Protein AF-0000000074102634 (afdb_homodimer)

Organism: Heligmosomoides polygyrus (NCBI:txid6339)

Radius of gyration: 26.03 Å; Cα contacts (8 Å, |Δi|>4): 627; chains: 2; bounding box: 37×104×61 Å

Structure (mmCIF, N/CA/C/O backbone):
data_AF-0000000074102634-model_v1
#
loop_
_entity.id
_entity.type
_entity.pdbx_description
1 polymer 'FABP domain-containing protein'
#
loop_
_atom_site.group_PDB
_atom_site.id
_atom_site.type_symbol
_atom_site.label_atom_id
_atom_site.label_alt_id
_atom_site.label_comp_id
_atom_site.label_asym_id
_atom_site.label_entity_id
_atom_site.label_seq_id
_atom_site.pdbx_PDB_ins_code
_atom_site.Cartn_x
_atom_site.Cartn_y
_atom_site.Cartn_z
_atom_site.occupancy
_atom_site.B_iso_or_equiv
_atom_site.auth_seq_id
_atom_site.auth_comp_id
_atom_site.auth_asym_id
_atom_site.auth_atom_id
_atom_site.pdbx_PDB_model_num
ATOM 1 N N . MET A 1 1 ? -12.492 46.094 38.219 1 34.28 1 MET A N 1
ATOM 2 C CA . MET A 1 1 ? -12.898 45.031 37.312 1 34.28 1 MET A CA 1
ATOM 3 C C . MET A 1 1 ? -11.984 44.969 36.094 1 34.28 1 MET A C 1
ATOM 5 O O . MET A 1 1 ? -12.07 45.844 35.219 1 34.28 1 MET A O 1
ATOM 9 N N . CYS A 1 2 ? -10.734 44.594 36.219 1 37.47 2 CYS A N 1
ATOM 10 C CA . CYS A 1 2 ? -9.672 44.438 35.219 1 37.47 2 CYS A CA 1
ATOM 11 C C . CYS A 1 2 ? -10.07 43.469 34.125 1 37.47 2 CYS A C 1
ATOM 13 O O . CYS A 1 2 ? -10.25 42.281 34.375 1 37.47 2 CYS A O 1
ATOM 15 N N . VAL A 1 3 ? -10.93 43.875 33.188 1 37.81 3 VAL A N 1
ATOM 16 C CA . VAL A 1 3 ? -11.148 43.094 31.953 1 37.81 3 VAL A CA 1
ATOM 17 C C . VAL A 1 3 ? -9.805 42.656 31.391 1 37.81 3 VAL A C 1
ATOM 19 O O . VAL A 1 3 ? -9 43.469 30.953 1 37.81 3 VAL A O 1
ATOM 22 N N . LEU A 1 4 ? -9.133 41.719 31.984 1 36.56 4 LEU A N 1
ATOM 23 C CA . LEU A 1 4 ? -8.055 41 31.297 1 36.56 4 LEU A CA 1
ATOM 24 C C . LEU A 1 4 ? -8.469 40.656 29.875 1 36.56 4 LEU A C 1
ATOM 26 O O . LEU A 1 4 ? -9.406 39.875 29.656 1 36.56 4 LEU A O 1
ATOM 30 N N . PHE A 1 5 ? -8.344 41.625 28.984 1 37.09 5 PHE A N 1
ATOM 31 C CA . PHE A 1 5 ? -8.367 41.281 27.562 1 37.09 5 PHE A CA 1
ATOM 32 C C . PHE A 1 5 ? -7.555 40.031 27.281 1 37.09 5 PHE A C 1
ATOM 34 O O . PHE A 1 5 ? -6.348 40 27.547 1 37.09 5 PHE A O 1
ATOM 41 N N . PHE A 1 6 ? -7.988 38.875 27.625 1 36.97 6 PHE A N 1
ATOM 42 C CA . PHE A 1 6 ? -7.395 37.688 27.047 1 36.97 6 PHE A CA 1
ATOM 43 C C . PHE A 1 6 ? -7.102 37.906 25.562 1 36.97 6 PHE A C 1
ATOM 45 O O . PHE A 1 6 ? -8.023 37.969 24.75 1 36.97 6 PHE A O 1
ATOM 52 N N . ILE A 1 7 ? -6.242 38.781 25.203 1 38.53 7 ILE A N 1
ATOM 53 C CA . ILE A 1 7 ? -5.727 38.75 23.844 1 38.53 7 ILE A CA 1
ATOM 54 C C . ILE A 1 7 ? -5.48 37.312 23.391 1 38.53 7 ILE A C 1
ATOM 56 O O . ILE A 1 7 ? -4.613 36.625 23.938 1 38.53 7 ILE A O 1
ATOM 60 N N . LEU A 1 8 ? -6.461 36.531 23.219 1 44.22 8 LEU A N 1
ATOM 61 C CA . LEU A 1 8 ? -6.266 35.281 22.469 1 44.22 8 LEU A CA 1
ATOM 62 C C . LEU A 1 8 ? -5.305 35.5 21.312 1 44.22 8 LEU A C 1
ATOM 64 O O . LEU A 1 8 ? -5.617 36.25 20.359 1 44.22 8 LEU A O 1
ATOM 68 N N . PHE A 1 9 ? -4.023 35.844 21.484 1 46.66 9 PHE A N 1
ATOM 69 C CA . PHE A 1 9 ? -3.031 35.875 20.422 1 46.66 9 PHE A CA 1
ATOM 70 C C . PHE A 1 9 ? -3.279 34.75 19.406 1 46.66 9 PHE A C 1
ATOM 72 O O . PHE A 1 9 ? -3.072 33.594 19.703 1 46.66 9 PHE A O 1
ATOM 79 N N . VAL A 1 10 ? -4.398 34.906 18.688 1 55.38 10 VAL A N 1
ATOM 80 C CA . VAL A 1 10 ? -4.574 34.031 17.531 1 55.38 10 VAL A CA 1
ATOM 81 C C . VAL A 1 10 ? -3.307 34.031 16.672 1 55.38 10 VAL A C 1
ATOM 83 O O . VAL A 1 10 ? -2.855 35.094 16.25 1 55.38 10 VAL A O 1
ATOM 86 N N . VAL A 1 11 ? -2.391 33.156 16.938 1 64.12 11 VAL A N 1
ATOM 87 C CA . VAL A 1 11 ? -1.21 33.062 16.078 1 64.12 11 VAL A CA 1
ATOM 88 C C . VAL A 1 11 ? -1.63 33 14.617 1 64.12 11 VAL A C 1
ATOM 90 O O . VAL A 1 11 ? -2.463 32.188 14.227 1 64.12 11 VAL A O 1
ATOM 93 N N . ALA A 1 12 ? -1.42 34.125 14.008 1 74.12 12 ALA A N 1
ATOM 94 C CA . ALA A 1 12 ? -1.745 34.219 12.586 1 74.12 12 ALA A CA 1
ATOM 95 C C . ALA A 1 12 ? -0.88 33.25 11.773 1 74.12 12 ALA A C 1
ATOM 97 O O . ALA A 1 12 ? 0.319 33.125 12.023 1 74.12 12 ALA A O 1
ATOM 98 N N . VAL A 1 13 ? -1.485 32.469 10.961 1 77.12 13 VAL A N 1
ATOM 99 C CA . VAL A 1 13 ? -0.765 31.594 10.047 1 77.12 13 VAL A CA 1
ATOM 100 C C . VAL A 1 13 ? -0.01 32.438 9.016 1 77.12 13 VAL A C 1
ATOM 102 O O . VAL A 1 13 ? -0.607 33.25 8.32 1 77.12 13 VAL A O 1
ATOM 105 N N . PRO A 1 14 ? 1.301 32.312 9.031 1 80.44 14 PRO A N 1
ATOM 106 C CA . PRO A 1 14 ? 2.029 33.062 8.016 1 80.44 14 PRO A CA 1
ATOM 107 C C . PRO A 1 14 ? 1.501 32.812 6.602 1 80.44 14 PRO A C 1
ATOM 109 O O . PRO A 1 14 ? 1.13 31.688 6.266 1 80.44 14 PRO A O 1
ATOM 112 N N . VAL A 1 15 ? 1.514 33.844 5.836 1 83.25 15 VAL A N 1
ATOM 113 C CA . VAL A 1 15 ? 0.947 33.844 4.492 1 83.25 15 VAL A CA 1
ATOM 114 C C . VAL A 1 15 ? 1.646 32.781 3.645 1 83.25 15 VAL A C 1
ATOM 116 O O . VAL A 1 15 ? 1.02 32.156 2.797 1 83.25 15 VAL A O 1
ATOM 119 N N . LYS A 1 16 ? 2.877 32.531 3.904 1 83.56 16 LYS A N 1
ATOM 120 C CA . LYS A 1 16 ? 3.672 31.625 3.098 1 83.56 16 LYS A CA 1
ATOM 121 C C . LYS A 1 16 ? 3.197 30.188 3.277 1 83.56 16 LYS A C 1
ATOM 123 O O . LYS A 1 16 ? 3.561 29.297 2.496 1 83.56 16 LYS A O 1
ATOM 128 N N . PHE A 1 17 ? 2.381 29.984 4.227 1 83.75 17 PHE A N 1
ATOM 129 C CA . PHE A 1 17 ? 1.941 28.625 4.508 1 83.75 17 PHE A CA 1
ATOM 130 C C . PHE A 1 17 ? 0.643 28.312 3.771 1 83.75 17 PHE A C 1
ATOM 132 O O . PHE A 1 17 ? 0.215 27.156 3.721 1 83.75 17 PHE A O 1
ATOM 139 N N . TYR A 1 18 ? 0.071 29.312 3.195 1 91.25 18 TYR A N 1
ATOM 140 C CA . TYR A 1 18 ? -1.075 29.078 2.326 1 91.25 18 TYR A CA 1
ATOM 141 C C . TYR A 1 18 ? -0.624 28.656 0.929 1 91.25 18 TYR A C 1
ATOM 143 O O . TYR A 1 18 ? -0.603 29.484 0.009 1 91.25 18 TYR A O 1
ATOM 151 N N . GLU A 1 19 ? -0.187 27.438 0.831 1 92.06 19 GLU A N 1
ATOM 152 C CA . GLU A 1 19 ? 0.42 26.891 -0.378 1 92.06 19 GLU A CA 1
ATOM 153 C C . GLU A 1 19 ? 0.167 25.391 -0.491 1 92.06 19 GLU A C 1
ATOM 155 O O . GLU A 1 19 ? -0.557 24.812 0.324 1 92.06 19 GLU A O 1
ATOM 160 N N . LYS A 1 20 ? 0.577 24.938 -1.605 1 96.25 20 LYS A N 1
ATOM 161 C CA . LYS A 1 20 ? 0.699 23.5 -1.789 1 96.25 20 LYS A CA 1
ATOM 162 C C . LYS A 1 20 ? 2.113 23.031 -1.471 1 96.25 20 LYS A C 1
ATOM 164 O O . LYS A 1 20 ? 3.09 23.703 -1.793 1 96.25 20 LYS A O 1
ATOM 169 N N . PHE A 1 21 ? 2.145 21.922 -0.841 1 97.06 21 PHE A N 1
ATOM 170 C CA . PHE A 1 21 ? 3.412 21.328 -0.431 1 97.06 21 PHE A CA 1
ATOM 171 C C . PHE A 1 21 ? 3.555 19.906 -0.986 1 97.06 2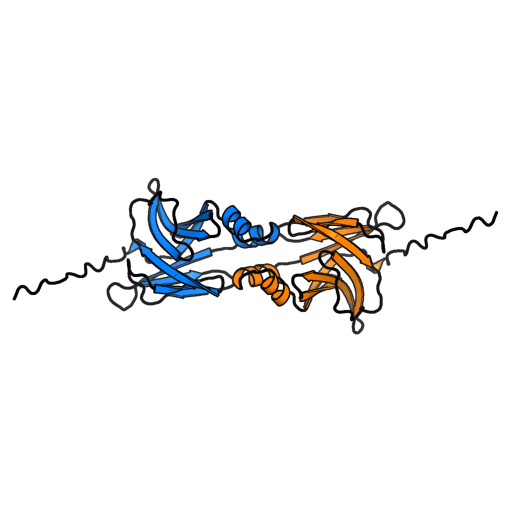1 PHE A C 1
ATOM 173 O O . PHE A 1 21 ? 2.619 19.109 -0.911 1 97.06 21 PHE A O 1
ATOM 180 N N . ASP A 1 22 ? 4.75 19.609 -1.521 1 97.5 22 ASP A N 1
ATOM 181 C CA . ASP A 1 22 ? 5.062 18.25 -1.963 1 97.5 22 ASP A CA 1
ATOM 182 C C . ASP A 1 22 ? 5.953 17.547 -0.95 1 97.5 22 ASP A C 1
ATOM 184 O O . ASP A 1 22 ? 6.801 18.172 -0.308 1 97.5 22 ASP A O 1
ATOM 188 N N . LEU A 1 23 ? 5.723 16.312 -0.935 1 97.94 23 LEU A N 1
ATOM 189 C CA . LEU A 1 23 ? 6.633 15.523 -0.103 1 97.94 23 LEU A CA 1
ATOM 190 C C . LEU A 1 23 ? 8.062 15.6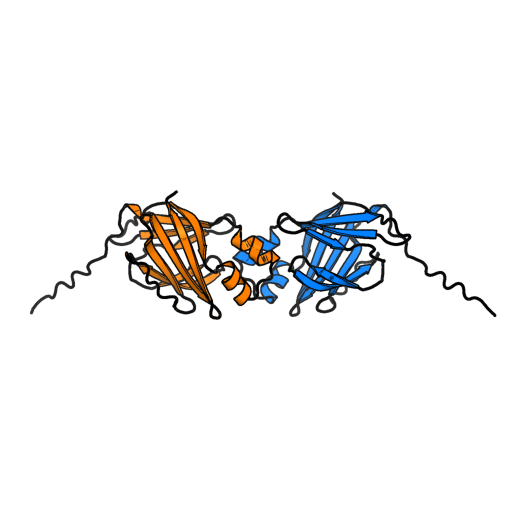09 -0.63 1 97.94 23 LEU A C 1
ATOM 192 O O . LEU A 1 23 ? 8.305 15.352 -1.81 1 97.94 23 LEU A O 1
ATOM 196 N N . ASP A 1 24 ? 8.898 16.047 0.2 1 96.56 24 ASP A N 1
ATOM 197 C CA . ASP A 1 24 ? 10.305 16.156 -0.163 1 96.56 24 ASP A CA 1
ATOM 198 C C . ASP A 1 24 ? 11.078 14.898 0.249 1 96.56 24 ASP A C 1
ATOM 200 O O . ASP A 1 24 ? 11.797 14.312 -0.562 1 96.56 24 ASP A O 1
ATOM 204 N N . HIS A 1 25 ? 11.008 14.531 1.544 1 95.88 25 HIS A N 1
ATOM 205 C CA . HIS A 1 25 ? 11.633 13.32 2.061 1 95.88 25 HIS A CA 1
ATOM 206 C C . HIS A 1 25 ? 10.992 12.883 3.375 1 95.88 25 HIS A C 1
ATOM 208 O O . HIS A 1 25 ? 10.188 13.617 3.951 1 95.88 25 HIS A O 1
ATOM 214 N N . SER A 1 26 ? 11.336 11.672 3.785 1 96.5 26 SER A N 1
ATOM 215 C CA . SER A 1 26 ? 10.828 11.125 5.039 1 96.5 26 SER A CA 1
ATOM 216 C C . SER A 1 26 ? 11.953 10.523 5.875 1 96.5 26 SER A C 1
ATOM 218 O O . SER A 1 26 ? 12.992 10.133 5.336 1 96.5 26 SER A O 1
ATOM 220 N N . GLU A 1 27 ? 11.766 10.523 7.172 1 95.25 27 GLU A N 1
ATOM 221 C CA . GLU A 1 27 ? 12.617 9.812 8.125 1 95.25 27 GLU A CA 1
ATOM 222 C C . GLU A 1 27 ? 11.836 8.703 8.836 1 95.25 27 GLU A C 1
ATOM 224 O O . GLU A 1 27 ? 10.781 8.961 9.406 1 95.25 27 GLU A O 1
ATOM 229 N N . ASN A 1 28 ? 12.297 7.469 8.766 1 96.19 28 ASN A N 1
ATOM 230 C CA . ASN A 1 28 ? 11.773 6.305 9.477 1 96.19 28 ASN A CA 1
ATOM 231 C C . ASN A 1 28 ? 10.383 5.926 8.984 1 96.19 28 ASN A C 1
ATOM 233 O O . ASN A 1 28 ? 9.57 5.391 9.75 1 96.19 28 ASN A O 1
ATOM 237 N N . PHE A 1 29 ? 10.055 6.316 7.805 1 97.38 29 PHE A N 1
ATOM 238 C CA . PHE A 1 29 ? 8.719 5.992 7.32 1 97.38 29 PHE A CA 1
ATOM 239 C C . PHE A 1 29 ? 8.609 4.504 7.012 1 97.38 29 PHE A C 1
ATOM 241 O O . PHE A 1 29 ? 7.637 3.855 7.418 1 97.38 29 PHE A O 1
ATOM 248 N N . ASP A 1 30 ? 9.625 3.984 6.305 1 97.19 30 ASP A N 1
ATOM 249 C CA . ASP A 1 30 ? 9.625 2.553 6.02 1 97.19 30 ASP A CA 1
ATOM 250 C C . ASP A 1 30 ? 9.648 1.735 7.309 1 97.19 30 ASP A C 1
ATOM 252 O O . ASP A 1 30 ? 8.898 0.765 7.449 1 97.19 30 ASP A O 1
ATOM 256 N N . GLU A 1 31 ? 10.492 2.129 8.266 1 97.06 31 GLU A N 1
ATOM 257 C CA . GLU A 1 31 ? 10.57 1.463 9.562 1 97.06 31 GLU A CA 1
ATOM 258 C C . GLU A 1 31 ? 9.234 1.521 10.297 1 97.06 31 GLU A C 1
ATOM 260 O O . GLU A 1 31 ? 8.844 0.562 10.969 1 97.06 31 GLU A O 1
ATOM 265 N N . TYR A 1 32 ? 8.578 2.629 10.211 1 95.5 32 TYR A N 1
ATOM 266 C CA . TYR A 1 32 ? 7.262 2.822 10.805 1 95.5 32 TYR A CA 1
ATOM 267 C C . TYR A 1 32 ? 6.254 1.831 10.234 1 95.5 32 TYR A C 1
ATOM 269 O O . TYR A 1 32 ? 5.516 1.186 10.984 1 95.5 3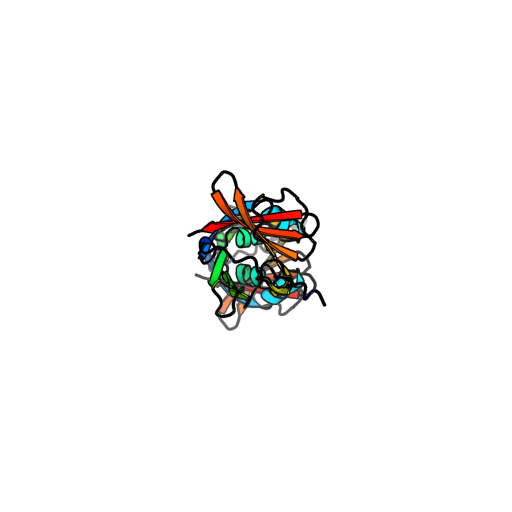2 TYR A O 1
ATOM 277 N N . LEU A 1 33 ? 6.223 1.663 8.953 1 95.5 33 LEU A N 1
ATOM 278 C CA . LEU A 1 33 ? 5.312 0.722 8.305 1 95.5 33 LEU A CA 1
ATOM 279 C C . LEU A 1 33 ? 5.66 -0.714 8.688 1 95.5 33 LEU A C 1
ATOM 281 O O . LEU A 1 33 ? 4.766 -1.536 8.898 1 95.5 33 LEU A O 1
ATOM 285 N N . GLU A 1 34 ? 6.977 -0.996 8.727 1 95 34 GLU A N 1
ATOM 286 C CA . GLU A 1 34 ? 7.406 -2.328 9.148 1 95 34 GLU A CA 1
ATOM 287 C C . GLU A 1 34 ? 6.922 -2.643 10.562 1 95 34 GLU A C 1
ATOM 289 O O . GLU A 1 34 ? 6.422 -3.738 10.82 1 95 34 GLU A O 1
ATOM 294 N N . ALA A 1 35 ? 7.027 -1.6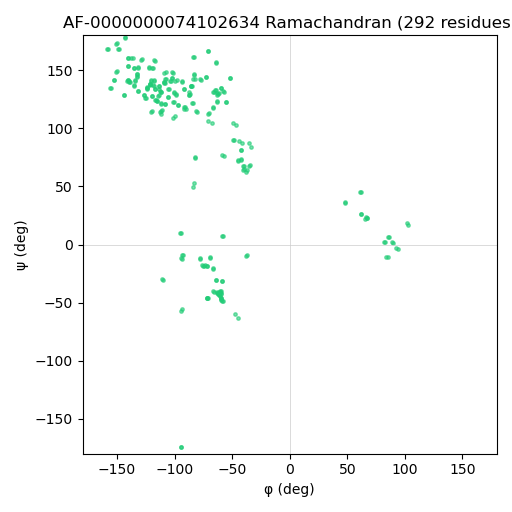64 11.414 1 94.38 35 ALA A N 1
ATOM 295 C CA . ALA A 1 35 ? 6.57 -1.827 12.797 1 94.38 35 ALA A CA 1
ATOM 296 C C . ALA A 1 35 ? 5.066 -2.057 12.852 1 94.38 35 ALA A C 1
ATOM 298 O O . ALA A 1 35 ? 4.57 -2.748 13.742 1 94.38 35 ALA A O 1
ATOM 299 N N . LYS A 1 36 ? 4.309 -1.52 11.93 1 92.31 36 LYS A N 1
ATOM 300 C CA . LYS A 1 36 ? 2.861 -1.682 11.859 1 92.31 36 LYS A CA 1
ATOM 301 C C . LYS A 1 36 ? 2.488 -3.041 11.273 1 92.31 36 LYS A C 1
ATOM 303 O O . LYS A 1 36 ? 1.311 -3.402 11.234 1 92.31 36 LYS A O 1
ATOM 308 N N . GLY A 1 37 ? 3.469 -3.758 10.703 1 90.69 37 GLY A N 1
ATOM 309 C CA . GLY A 1 37 ? 3.207 -5.109 10.234 1 90.69 37 GLY A CA 1
ATOM 310 C C . GLY A 1 37 ? 3.025 -5.195 8.734 1 90.69 37 GLY A C 1
ATOM 311 O O . GLY A 1 37 ? 2.523 -6.195 8.219 1 90.69 37 GLY A O 1
ATOM 312 N N . TYR A 1 38 ? 3.471 -4.203 8.086 1 93.5 38 TYR A N 1
ATOM 313 C CA . TYR A 1 38 ? 3.328 -4.227 6.637 1 93.5 38 TYR A CA 1
ATOM 314 C C . TYR A 1 38 ? 4.492 -4.965 5.984 1 93.5 38 TYR A C 1
ATOM 316 O O . TYR A 1 38 ? 5.641 -4.824 6.41 1 93.5 38 TYR A O 1
ATOM 324 N N . GLY A 1 39 ? 4.203 -5.805 5.008 1 91.06 39 GLY A N 1
ATOM 325 C CA . GLY A 1 39 ? 5.238 -6.473 4.234 1 91.06 39 GLY A CA 1
ATOM 326 C C . GLY A 1 39 ? 5.98 -5.535 3.299 1 91.06 39 GLY A C 1
ATOM 327 O O . GLY A 1 39 ? 5.535 -4.414 3.047 1 91.06 39 GLY A O 1
ATOM 328 N N . TRP A 1 40 ? 7.02 -5.984 2.811 1 93.44 40 TRP A N 1
ATOM 329 C CA . TRP A 1 40 ? 7.957 -5.172 2.043 1 93.44 40 TRP A CA 1
ATOM 330 C C . TRP A 1 40 ? 7.273 -4.562 0.822 1 93.44 40 TRP A C 1
ATOM 332 O O . TRP A 1 40 ? 7.422 -3.369 0.552 1 93.44 40 TRP A O 1
ATOM 342 N N . PHE A 1 41 ? 6.527 -5.375 0.03 1 94 41 PHE A N 1
ATOM 343 C CA . PHE A 1 41 ? 5.883 -4.902 -1.189 1 94 41 PHE A CA 1
ATOM 344 C C . PHE A 1 41 ? 4.898 -3.781 -0.881 1 94 41 PHE A C 1
ATOM 346 O O . PHE A 1 41 ? 4.914 -2.736 -1.532 1 94 41 PHE A O 1
ATOM 353 N N . THR A 1 42 ? 4.082 -3.998 0.106 1 95.12 42 THR A N 1
ATOM 354 C CA . THR A 1 42 ? 3.115 -2.988 0.519 1 95.12 42 THR A CA 1
ATOM 355 C C . THR A 1 42 ? 3.82 -1.713 0.969 1 95.12 42 THR A C 1
ATOM 357 O O . THR A 1 42 ? 3.4 -0.608 0.62 1 95.12 42 THR A O 1
ATOM 360 N N . ARG A 1 43 ? 4.941 -1.878 1.719 1 96.25 43 ARG A N 1
ATOM 361 C CA . ARG A 1 43 ? 5.699 -0.719 2.178 1 96.25 43 ARG A CA 1
ATOM 362 C C . ARG A 1 43 ? 6.25 0.078 1 1 96.25 43 ARG A C 1
ATOM 364 O O . ARG A 1 43 ? 6.199 1.31 1 1 96.25 43 ARG A O 1
ATOM 371 N N . LYS A 1 44 ? 6.742 -0.629 0.033 1 96.12 44 LYS A N 1
ATOM 372 C CA . LYS A 1 44 ? 7.262 0.049 -1.15 1 96.12 44 LYS A CA 1
ATOM 373 C C . LYS A 1 44 ? 6.156 0.813 -1.876 1 96.12 44 LYS A C 1
ATOM 375 O O . LYS A 1 44 ? 6.367 1.943 -2.32 1 96.12 44 LYS A O 1
ATOM 380 N N . LEU A 1 45 ? 4.965 0.195 -1.98 1 95.75 45 LEU A N 1
ATOM 381 C CA . LEU A 1 45 ? 3.842 0.87 -2.623 1 95.75 45 LEU A CA 1
ATOM 382 C C . LEU A 1 45 ? 3.469 2.141 -1.868 1 95.75 45 LEU A C 1
ATOM 384 O O . LEU A 1 45 ? 3.271 3.195 -2.479 1 95.75 45 LEU A O 1
ATOM 388 N N . VAL A 1 46 ? 3.443 2.07 -0.645 1 96.31 46 VAL A N 1
ATOM 389 C CA . VAL A 1 46 ? 3.002 3.191 0.18 1 96.31 46 VAL A CA 1
ATOM 390 C C . VAL A 1 46 ? 4.055 4.297 0.156 1 96.31 46 VAL A C 1
ATOM 392 O O . VAL A 1 46 ? 3.727 5.473 -0.022 1 96.31 46 VAL A O 1
ATOM 395 N N . THR A 1 47 ? 5.316 3.908 0.319 1 96.56 47 THR A N 1
ATOM 396 C CA . THR A 1 47 ? 6.383 4.895 0.428 1 96.56 47 THR A CA 1
ATOM 397 C C . THR A 1 47 ? 6.648 5.559 -0.92 1 96.56 47 THR A C 1
ATOM 399 O O . THR A 1 47 ? 7.234 6.641 -0.982 1 96.56 47 THR A O 1
ATOM 402 N N . SER A 1 48 ? 6.215 4.941 -1.99 1 95.62 48 SER A N 1
ATOM 403 C CA . SER A 1 48 ? 6.445 5.512 -3.312 1 95.62 48 SER A CA 1
ATOM 404 C C . SER A 1 48 ? 5.262 6.355 -3.768 1 95.62 48 SER A C 1
ATOM 406 O O . SER A 1 48 ? 5.332 7.039 -4.793 1 95.62 48 SER A O 1
ATOM 408 N N . ALA A 1 49 ? 4.199 6.273 -3.117 1 95.62 49 ALA A N 1
ATOM 409 C CA . ALA A 1 49 ? 3.016 7.035 -3.502 1 95.62 49 ALA A CA 1
ATOM 410 C C . ALA A 1 49 ? 3.27 8.539 -3.383 1 95.62 49 ALA A C 1
ATOM 412 O O . ALA A 1 49 ? 4.148 8.969 -2.631 1 95.62 49 ALA A O 1
ATOM 413 N N . LYS A 1 50 ? 2.5 9.273 -4.129 1 95.94 50 LYS A N 1
ATOM 414 C CA . LYS A 1 50 ? 2.598 10.727 -4.09 1 95.94 50 LYS A CA 1
ATOM 415 C C . LYS A 1 50 ? 1.703 11.312 -2.998 1 95.94 50 LYS A C 1
ATOM 417 O O . LYS A 1 50 ? 0.516 10.984 -2.926 1 95.94 50 LYS A O 1
ATOM 422 N N . PHE A 1 51 ? 2.268 12.125 -2.186 1 97.38 51 PHE A N 1
ATOM 423 C CA . PHE A 1 51 ? 1.553 12.82 -1.124 1 97.38 51 PHE A CA 1
ATOM 424 C C . PHE A 1 51 ? 1.738 14.328 -1.25 1 97.38 51 PHE A C 1
ATOM 426 O O . PHE A 1 51 ? 2.855 14.812 -1.456 1 97.38 51 PHE A O 1
ATOM 433 N N . GLU A 1 52 ? 0.648 15.023 -1.116 1 97.94 52 GLU A N 1
ATOM 434 C CA . GLU A 1 52 ? 0.666 16.484 -1.158 1 97.94 52 GLU A CA 1
ATOM 435 C C . GLU A 1 52 ? -0.182 17.078 -0.038 1 97.94 52 GLU A C 1
ATOM 437 O O . GLU A 1 52 ? -1.1 16.422 0.467 1 97.94 52 GLU A O 1
ATOM 442 N N . LYS A 1 53 ? 0.184 18.203 0.339 1 97.69 53 LYS A N 1
ATOM 443 C CA . LYS A 1 53 ? -0.584 18.984 1.309 1 97.69 53 LYS A CA 1
ATOM 444 C C . LYS A 1 53 ? -0.988 20.344 0.732 1 97.69 53 LYS A C 1
ATOM 446 O O . LYS A 1 53 ? -0.29 20.891 -0.122 1 97.69 53 LYS A O 1
ATOM 451 N N . GLU A 1 54 ? -2.092 20.812 1.263 1 97.62 54 GLU A N 1
ATOM 452 C CA . GLU A 1 54 ? -2.533 22.141 0.848 1 97.62 54 GLU A CA 1
ATOM 453 C C . GLU A 1 54 ? -3.17 22.891 2.008 1 97.62 54 GLU A C 1
ATOM 455 O O . GLU A 1 54 ? -4.016 22.359 2.723 1 97.62 54 GLU A O 1
ATOM 460 N N . SER A 1 55 ? -2.693 24.016 2.182 1 95.56 55 SER A N 1
ATOM 461 C CA . SER A 1 55 ? -3.307 24.938 3.143 1 95.56 55 SER A CA 1
ATOM 462 C C . SER A 1 55 ? -3.92 26.141 2.443 1 95.56 55 SER A C 1
ATOM 464 O O . SER A 1 55 ? -3.324 26.703 1.521 1 95.56 55 SER A O 1
ATOM 466 N N . LYS A 1 56 ? -5.105 26.5 2.883 1 95.56 56 LYS A N 1
ATOM 467 C CA . LYS A 1 56 ? -5.816 27.656 2.354 1 95.56 56 LYS A CA 1
ATOM 468 C C . LYS A 1 56 ? -6.363 28.531 3.482 1 95.56 56 LYS A C 1
ATOM 470 O O . LYS A 1 56 ? -6.805 28.016 4.512 1 95.56 56 LYS A O 1
ATOM 475 N N . LYS A 1 57 ? -6.359 29.797 3.152 1 93 57 LYS A N 1
ATOM 476 C CA . LYS A 1 57 ? -6.957 30.703 4.121 1 93 57 LYS A CA 1
ATOM 477 C C . LYS A 1 57 ? -8.453 30.469 4.258 1 93 57 LYS A C 1
ATOM 479 O O . LYS A 1 57 ? -9.148 30.266 3.258 1 93 57 LYS A O 1
ATOM 484 N N . SER A 1 58 ? -8.844 30.375 5.48 1 91.69 58 SER A N 1
ATOM 485 C CA . SER A 1 58 ? -10.273 30.234 5.754 1 91.69 58 SER A CA 1
ATOM 486 C C . SER A 1 58 ? -10.969 31.594 5.766 1 91.69 58 SER A C 1
ATOM 488 O O . SER A 1 58 ? -10.312 32.625 5.895 1 91.69 58 SER A O 1
ATOM 490 N N . ASP A 1 59 ? -12.297 31.531 5.613 1 89.12 59 ASP A N 1
ATOM 491 C CA . ASP A 1 59 ? -13.094 32.75 5.75 1 89.12 59 ASP A CA 1
ATOM 492 C C . ASP A 1 59 ? -13.203 33.156 7.211 1 89.12 59 ASP A C 1
ATOM 494 O O . ASP A 1 59 ? -13.57 34.312 7.508 1 89.12 59 ASP A O 1
ATOM 498 N N . LYS A 1 60 ? -12.953 32.281 8.07 1 88.69 60 LYS A N 1
ATOM 499 C CA . LYS A 1 60 ? -12.992 32.594 9.5 1 88.69 60 LYS A CA 1
ATOM 500 C C . LYS A 1 60 ? -11.648 33.125 9.984 1 88.69 60 LYS A C 1
ATOM 502 O O . LYS A 1 60 ? -10.602 32.531 9.719 1 88.69 60 LYS A O 1
ATOM 507 N N . PRO A 1 61 ? -11.75 34.219 10.68 1 85.88 61 PRO A N 1
ATOM 508 C CA . PRO A 1 61 ? -10.492 34.812 11.164 1 85.88 61 PRO A CA 1
ATOM 509 C C . PRO A 1 61 ? -9.688 33.844 12.031 1 85.88 61 PRO A C 1
ATOM 511 O O . PRO A 1 61 ? -10.242 33.188 12.914 1 85.88 61 PRO A O 1
ATOM 514 N N . GLY A 1 62 ? -8.414 33.75 11.734 1 84.25 62 GLY A N 1
ATOM 515 C CA . GLY A 1 62 ? -7.504 32.969 12.547 1 84.25 62 GLY A CA 1
ATOM 516 C C . GLY A 1 62 ? -7.539 31.484 12.219 1 84.25 62 GLY A C 1
ATOM 517 O O . GLY A 1 62 ? -6.879 30.672 12.875 1 84.25 62 GLY A O 1
ATOM 518 N N . LYS A 1 63 ? -8.32 31.203 11.273 1 91.69 63 LYS A N 1
ATOM 519 C CA . LYS A 1 63 ? -8.453 29.781 10.93 1 91.69 63 LYS A CA 1
ATOM 520 C C . LYS A 1 63 ? -7.988 29.531 9.5 1 91.69 63 LYS A C 1
ATOM 522 O O . LYS A 1 63 ? -7.777 30.469 8.727 1 91.69 63 LYS A O 1
ATOM 527 N N . PHE A 1 64 ? -7.66 28.312 9.242 1 94.69 64 PHE A N 1
ATOM 528 C CA . PHE A 1 64 ? -7.281 27.922 7.891 1 94.69 64 PHE A CA 1
ATOM 529 C C . PHE A 1 64 ? -7.84 26.547 7.543 1 94.69 64 PHE A C 1
ATOM 531 O O . PHE A 1 64 ? -8.242 25.797 8.43 1 94.69 64 PHE A O 1
ATOM 538 N N . ASP A 1 65 ? -7.922 26.25 6.309 1 96.88 65 ASP A N 1
ATOM 539 C CA . ASP A 1 65 ? -8.297 24.938 5.797 1 96.88 65 ASP A CA 1
ATOM 540 C C . ASP A 1 65 ? -7.07 24.156 5.332 1 96.88 65 ASP A C 1
ATOM 542 O O . ASP A 1 65 ? -6.133 24.734 4.781 1 96.88 65 ASP A O 1
ATOM 546 N N . TYR A 1 66 ? -7.18 22.922 5.594 1 96.94 66 TYR A N 1
ATOM 547 C CA . TYR A 1 66 ? -6.043 22.078 5.285 1 96.94 66 TYR A CA 1
ATOM 548 C C . TYR A 1 66 ? -6.492 20.797 4.582 1 96.94 66 TYR A C 1
ATOM 550 O O . TYR A 1 66 ? -7.523 20.219 4.938 1 96.94 66 TYR A O 1
ATOM 558 N N . SER A 1 67 ? -5.656 20.359 3.559 1 97.75 67 SER A N 1
ATOM 559 C CA . SER A 1 67 ? -5.984 19.141 2.818 1 97.75 67 SER A CA 1
ATOM 560 C C . SER A 1 67 ? -4.781 18.219 2.717 1 97.75 67 SER A C 1
ATOM 562 O O . SER A 1 67 ? -3.656 18.672 2.488 1 97.75 67 SER A O 1
ATOM 564 N N . ASN A 1 68 ? -4.98 16.953 3.016 1 97.44 68 ASN A N 1
ATOM 565 C CA . ASN A 1 68 ? -4.09 15.859 2.641 1 97.44 68 ASN A CA 1
ATOM 566 C C . ASN A 1 68 ? -4.484 15.25 1.299 1 97.44 68 ASN A C 1
ATOM 568 O O . ASN A 1 68 ? -5.578 14.703 1.158 1 97.44 68 ASN A O 1
ATOM 572 N N . LEU A 1 69 ? -3.641 15.305 0.312 1 97.69 69 LEU A N 1
ATOM 573 C CA . LEU A 1 69 ? -4.004 14.938 -1.052 1 97.69 69 LEU A CA 1
ATOM 574 C C . LEU A 1 69 ? -3.172 13.75 -1.536 1 97.69 69 LEU A C 1
ATOM 576 O O . LEU A 1 69 ? -1.956 13.719 -1.332 1 97.69 69 LEU A O 1
ATOM 580 N N . THR A 1 70 ? -3.824 12.805 -2.197 1 96.5 70 THR A N 1
ATOM 581 C CA . THR A 1 70 ? -3.201 11.695 -2.91 1 96.5 70 THR A CA 1
ATOM 582 C C . THR A 1 70 ? -3.971 11.375 -4.188 1 96.5 70 THR A C 1
ATOM 584 O O . THR A 1 70 ? -4.957 12.039 -4.512 1 96.5 70 THR A O 1
ATOM 587 N N . SER A 1 71 ? -3.477 10.422 -4.918 1 93.31 71 SER A N 1
ATOM 588 C CA . SER A 1 71 ? -4.184 9.984 -6.117 1 93.31 71 SER A CA 1
ATOM 589 C C . SER A 1 71 ? -5.395 9.133 -5.766 1 93.31 71 SER A C 1
ATOM 591 O O . SER A 1 71 ? -6.309 8.969 -6.578 1 93.31 71 SER A O 1
ATOM 593 N N . LYS A 1 72 ? -5.5 8.586 -4.621 1 93.38 72 LYS A N 1
ATOM 594 C CA . LYS A 1 72 ? -6.547 7.621 -4.305 1 93.38 72 LYS A CA 1
ATOM 595 C C . LYS A 1 72 ? -7.562 8.211 -3.328 1 93.38 72 LYS A C 1
ATOM 597 O O . LYS A 1 72 ? -8.711 7.77 -3.273 1 93.38 72 LYS A O 1
ATOM 602 N N . LYS A 1 73 ? -7.066 9.141 -2.461 1 94.25 73 LYS A N 1
ATOM 603 C CA . LYS A 1 73 ? -7.934 9.703 -1.429 1 94.25 73 LYS A CA 1
ATOM 604 C C . LYS A 1 73 ? -7.484 11.109 -1.036 1 94.25 73 LYS A C 1
ATOM 606 O O . LYS A 1 73 ? -6.285 11.375 -0.943 1 94.25 73 LYS A O 1
ATOM 611 N N . ASN A 1 74 ? -8.477 11.914 -0.817 1 96.69 74 ASN A N 1
ATOM 612 C CA . ASN A 1 74 ? -8.227 13.234 -0.255 1 96.69 74 ASN A CA 1
ATOM 613 C C . ASN A 1 74 ? -8.969 13.43 1.064 1 96.69 74 ASN A C 1
ATOM 615 O O . ASN A 1 74 ? -10.117 13 1.209 1 96.69 74 ASN A O 1
ATOM 619 N N . VAL A 1 75 ? -8.258 14.031 1.985 1 96.88 75 VAL A N 1
ATOM 620 C CA . VAL A 1 75 ? -8.852 14.367 3.275 1 96.88 75 VAL A CA 1
ATOM 621 C C . VAL A 1 75 ? -8.75 15.867 3.514 1 96.88 75 VAL A C 1
ATOM 623 O O . VAL A 1 75 ? -7.711 16.484 3.262 1 96.88 75 VAL A O 1
ATOM 626 N N . HIS A 1 76 ? -9.906 16.438 4.062 1 97.25 76 HIS A N 1
ATOM 627 C CA . HIS A 1 76 ? -9.969 17.891 4.25 1 97.25 76 HIS A CA 1
ATOM 628 C C . HIS A 1 76 ? -10.328 18.234 5.691 1 97.25 76 HIS A C 1
ATOM 630 O O . HIS A 1 76 ? -11.234 17.641 6.273 1 97.25 76 HIS A O 1
ATOM 636 N N . TYR A 1 77 ? -9.57 19.062 6.273 1 97.25 77 TYR A N 1
ATOM 637 C CA . TYR A 1 77 ? -9.859 19.672 7.562 1 97.25 77 TYR A CA 1
ATOM 638 C C . TYR A 1 77 ? -10.273 21.125 7.391 1 97.25 77 TYR A C 1
ATOM 640 O O . TYR A 1 77 ? -9.508 21.938 6.852 1 97.25 77 TYR A O 1
ATOM 648 N N . GLU A 1 78 ? -11.391 21.5 7.934 1 96.38 78 GLU A N 1
ATOM 649 C CA . GLU A 1 78 ? -11.883 22.875 7.793 1 96.38 78 GLU A CA 1
ATOM 650 C C . GLU A 1 78 ? -11.742 23.656 9.102 1 96.38 78 GLU A C 1
ATOM 652 O O . GLU A 1 78 ? -11.984 23.094 10.18 1 96.38 78 GLU A O 1
ATOM 657 N N . GLY A 1 79 ? -11.414 24.859 8.953 1 94.44 79 GLY A N 1
ATOM 658 C CA . GLY A 1 79 ? -11.398 25.781 10.078 1 94.44 79 GLY A CA 1
ATOM 659 C C . GLY A 1 79 ? -10.422 25.375 11.164 1 94.44 79 GLY A C 1
ATOM 660 O O . GLY A 1 79 ? -10.758 25.391 12.352 1 94.44 79 GLY A O 1
ATOM 661 N N . VAL A 1 80 ? -9.273 25.016 10.773 1 95 80 VAL A N 1
ATOM 662 C CA . VAL A 1 80 ? -8.234 24.578 11.711 1 95 80 VAL A CA 1
ATOM 663 C C . VAL A 1 80 ? -7.617 25.812 12.391 1 95 80 VAL A C 1
ATOM 665 O O . VAL A 1 80 ? -7.426 26.844 11.758 1 95 80 VAL A O 1
ATOM 668 N N . GLU A 1 81 ? -7.316 25.641 13.703 1 91.38 81 GLU A N 1
ATOM 669 C CA . GLU A 1 81 ? -6.656 26.688 14.484 1 91.38 81 GLU A CA 1
ATOM 670 C C . GLU A 1 81 ? -5.289 26.219 14.984 1 91.38 81 GLU A C 1
ATOM 672 O O . GLU A 1 81 ? -5.16 25.109 15.508 1 91.38 81 GLU A O 1
ATOM 677 N N . LEU A 1 82 ? -4.359 27.125 14.781 1 89.62 82 LEU A N 1
ATOM 678 C CA . LEU A 1 82 ? -3.035 26.781 15.289 1 89.62 82 LEU A CA 1
ATOM 679 C C . LEU A 1 82 ? -3.078 26.547 16.797 1 89.62 82 LEU A C 1
ATOM 681 O O . LEU A 1 82 ? -3.721 27.312 17.531 1 89.62 82 LEU A O 1
ATOM 685 N N . GLY A 1 83 ? -2.424 25.484 17.172 1 87.44 83 GLY A N 1
ATOM 686 C CA . GLY A 1 83 ? -2.281 25.188 18.594 1 87.44 83 GLY A CA 1
ATOM 687 C C . GLY A 1 83 ? -3.471 24.453 19.188 1 87.44 83 GLY A C 1
ATOM 688 O O . GLY A 1 83 ? -3.439 24.031 20.344 1 87.44 83 GLY A O 1
ATOM 689 N N . LYS A 1 84 ? -4.492 24.359 18.5 1 90.5 84 LYS A N 1
ATOM 690 C CA . LYS A 1 84 ? -5.676 23.672 19.016 1 90.5 84 LYS A CA 1
ATOM 691 C C . LYS A 1 84 ? -5.773 22.266 18.453 1 90.5 84 LYS A C 1
ATOM 693 O O . LYS A 1 84 ? -5.668 22.047 17.25 1 90.5 84 LYS A O 1
ATOM 698 N N . GLU A 1 85 ? -5.988 21.359 19.359 1 92.56 85 GLU A N 1
ATOM 699 C CA . GLU A 1 85 ? -6.137 19.953 18.984 1 92.56 85 GLU A CA 1
ATOM 700 C C . GLU A 1 85 ? -7.562 19.656 18.531 1 92.56 85 GLU A C 1
ATOM 702 O O . GLU A 1 85 ? -8.523 20.203 19.078 1 92.56 85 GLU A O 1
ATOM 707 N N . PHE A 1 86 ? -7.742 18.797 17.625 1 95.69 86 PHE A N 1
ATOM 708 C CA . PHE A 1 86 ? -9.047 18.297 17.203 1 95.69 86 PHE A CA 1
ATOM 709 C C . PHE A 1 86 ? -8.938 16.859 16.734 1 95.69 86 PHE A C 1
ATOM 711 O O . PHE A 1 86 ? -7.84 16.297 16.625 1 95.69 86 PHE A O 1
ATOM 718 N N . VAL A 1 87 ? -10.055 16.203 16.547 1 95.25 87 VAL A N 1
ATOM 719 C CA . VAL A 1 87 ? -10.094 14.836 16.031 1 95.25 87 VAL A CA 1
ATOM 720 C C . VAL A 1 87 ? -10.461 14.844 14.555 1 95.25 87 VAL A C 1
ATOM 722 O O . VAL A 1 87 ? -11.453 15.469 14.156 1 95.25 87 VAL A O 1
ATOM 725 N N . GLY A 1 88 ? -9.594 14.266 13.758 1 94.88 88 GLY A N 1
ATOM 726 C CA . GLY A 1 88 ? -9.844 14.188 12.328 1 94.88 88 GLY A CA 1
ATOM 727 C C . GLY A 1 88 ? -9.492 12.836 11.734 1 94.88 88 GLY A C 1
ATOM 728 O O . GLY A 1 88 ? -8.727 12.07 12.328 1 94.88 88 GLY A O 1
ATOM 729 N N . GLU A 1 89 ? -10.078 12.633 10.602 1 93.44 89 GLU A N 1
ATOM 730 C CA . GLU A 1 89 ? -9.773 11.406 9.867 1 93.44 89 GLU A CA 1
ATOM 731 C C . GLU A 1 89 ? -8.523 11.57 9.016 1 93.44 89 GLU A C 1
ATOM 733 O O . GLU A 1 89 ? -8.312 12.609 8.391 1 93.44 89 GLU A O 1
ATOM 738 N N . GLY A 1 90 ? -7.641 10.477 9.078 1 92.06 90 GLY A N 1
ATOM 739 C CA . GLY A 1 90 ? -6.473 10.492 8.211 1 92.06 90 GLY A CA 1
ATOM 740 C C . GLY A 1 90 ? -6.688 9.758 6.902 1 92.06 90 GLY A C 1
ATOM 741 O O . GLY A 1 90 ? -7.809 9.367 6.582 1 92.06 90 GLY A O 1
ATOM 742 N N . LEU A 1 91 ? -5.594 9.672 6.191 1 91.25 91 LEU A N 1
ATOM 743 C CA . LEU A 1 91 ? -5.633 9.016 4.891 1 91.25 91 LEU A CA 1
ATOM 744 C C . LEU A 1 91 ? -5.914 7.523 5.039 1 91.25 91 LEU A C 1
ATOM 746 O O . LEU A 1 91 ? -6.391 6.879 4.102 1 91.25 91 LEU A O 1
ATOM 750 N N . TYR A 1 92 ? -5.645 6.988 6.23 1 86.56 92 TYR A N 1
ATOM 751 C CA . TYR A 1 92 ? -5.828 5.555 6.441 1 86.56 92 TYR A CA 1
ATOM 752 C C . TYR A 1 92 ? -7.203 5.262 7.027 1 86.56 92 TYR A C 1
ATOM 754 O O . TYR A 1 92 ? -7.457 4.152 7.508 1 86.56 92 TYR A O 1
ATOM 762 N N . SER A 1 93 ? -8.078 6.266 7.066 1 87.25 93 SER A N 1
ATOM 763 C CA . SER A 1 93 ? -9.477 6.203 7.465 1 87.25 93 SER A CA 1
ATOM 764 C C . SER A 1 93 ? -9.617 5.867 8.945 1 87.25 93 SER A C 1
ATOM 766 O O . SER A 1 93 ? -10.586 5.219 9.352 1 87.25 93 SER A O 1
ATOM 768 N N . THR A 1 94 ? -8.641 6.145 9.609 1 87.44 94 THR A N 1
ATOM 769 C CA . THR A 1 94 ? -8.68 6.078 11.062 1 87.44 94 THR A CA 1
ATOM 770 C C . THR A 1 94 ? -8.648 7.477 11.672 1 87.44 94 THR A C 1
ATOM 772 O O . THR A 1 94 ? -8.07 8.398 11.094 1 87.44 94 THR A O 1
ATOM 775 N N . LYS A 1 95 ? -9.32 7.566 12.797 1 91.25 95 LYS A N 1
ATOM 776 C CA . LYS A 1 95 ? -9.352 8.852 13.492 1 91.25 95 LYS A CA 1
ATOM 777 C C . LYS A 1 95 ? -8.102 9.047 14.344 1 91.25 95 LYS A C 1
ATOM 779 O O . LYS A 1 95 ? -7.613 8.102 14.961 1 91.25 95 LYS A O 1
ATOM 784 N N . HIS A 1 96 ? -7.727 10.266 14.297 1 92.44 96 HIS A N 1
ATOM 785 C CA . HIS A 1 96 ? -6.543 10.664 15.039 1 92.44 96 HIS A CA 1
ATOM 786 C C . HIS A 1 96 ? -6.734 12.031 15.695 1 92.44 96 HIS A C 1
ATOM 788 O O . HIS A 1 96 ? -7.547 12.836 15.234 1 92.44 96 HIS A O 1
ATOM 794 N N . LYS A 1 97 ? -5.984 12.164 16.766 1 93.94 97 LYS A N 1
ATOM 795 C CA . LYS A 1 97 ? -5.773 13.539 17.203 1 93.94 97 LYS A CA 1
ATOM 796 C C . LYS A 1 97 ? -4.82 14.273 16.266 1 93.94 97 LYS A C 1
ATOM 798 O O . LYS A 1 97 ? -3.834 13.703 15.805 1 93.94 97 LYS A O 1
ATOM 803 N N . VAL A 1 98 ? -5.137 15.562 16.094 1 94.5 98 VAL A N 1
ATOM 804 C CA . VAL A 1 98 ? -4.352 16.344 15.141 1 94.5 98 VAL A CA 1
ATOM 805 C C . VAL A 1 98 ? -4.004 17.703 15.758 1 94.5 98 VAL A C 1
ATOM 807 O O . VAL A 1 98 ? -4.855 18.344 16.375 1 94.5 98 VAL A O 1
ATOM 810 N N . THR A 1 99 ? -2.83 18.094 15.586 1 91.75 99 THR A N 1
ATOM 811 C CA . THR A 1 99 ? -2.418 19.422 16.031 1 91.75 99 THR A CA 1
ATOM 812 C C . THR A 1 99 ? -1.505 20.078 15 1 91.75 99 THR A C 1
ATOM 814 O O . THR A 1 99 ? -0.676 19.406 14.375 1 91.75 99 THR A O 1
ATOM 817 N N . PHE A 1 100 ? -1.712 21.375 14.82 1 90.75 100 PHE A N 1
ATOM 818 C CA . PHE A 1 100 ? -0.842 22.203 14 1 90.75 100 PHE A CA 1
ATOM 819 C C . PHE A 1 100 ? -0.114 23.234 14.867 1 90.75 100 PHE A C 1
ATOM 821 O O . PHE A 1 100 ? -0.736 23.922 15.672 1 90.75 100 PHE A O 1
ATOM 828 N N . ASP A 1 101 ? 1.21 23.312 14.586 1 86.5 101 ASP A N 1
ATOM 829 C CA . ASP A 1 101 ? 1.991 24.297 15.336 1 86.5 101 ASP A CA 1
ATOM 830 C C . ASP A 1 101 ? 3.012 24.984 14.43 1 86.5 101 ASP A C 1
ATOM 832 O O . ASP A 1 101 ? 3.439 24.422 13.422 1 86.5 101 ASP A O 1
ATOM 836 N N . LEU A 1 102 ? 3.238 26.281 14.586 1 75.19 102 LEU A N 1
ATOM 837 C CA . LEU A 1 102 ? 4.266 27.031 13.875 1 75.19 102 LEU A CA 1
ATOM 838 C C . LEU A 1 102 ? 5.617 26.906 14.57 1 75.19 102 LEU A C 1
ATOM 840 O O . LEU A 1 102 ? 5.918 27.641 15.508 1 75.19 102 LEU A O 1
ATOM 844 N N . ARG A 1 103 ? 6.004 25.672 14.883 1 65.5 103 ARG A N 1
ATOM 845 C CA . ARG A 1 103 ? 7.238 25.594 15.656 1 65.5 103 ARG A CA 1
ATOM 846 C C . ARG A 1 103 ? 8.43 26.047 14.82 1 65.5 103 ARG A C 1
ATOM 848 O O . ARG A 1 103 ? 8.492 25.797 13.617 1 65.5 103 ARG A O 1
ATOM 855 N N . HIS A 1 104 ? 8.93 27.094 14.984 1 58.12 104 HIS A N 1
ATOM 856 C CA . HIS A 1 104 ? 10.203 27.438 14.375 1 58.12 104 HIS A CA 1
ATOM 857 C C . HIS A 1 104 ? 11.219 26.312 14.516 1 58.12 104 HIS A C 1
ATOM 859 O O . HIS A 1 104 ? 12 26.047 13.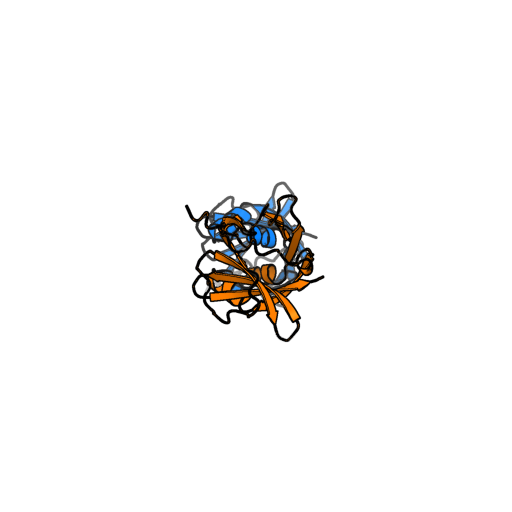602 1 58.12 104 HIS A O 1
ATOM 865 N N . ASN A 1 105 ? 11.578 25.984 15.766 1 52.78 105 ASN A N 1
ATOM 866 C CA . ASN A 1 105 ? 12.766 25.156 15.93 1 52.78 105 ASN A CA 1
ATOM 867 C C . ASN A 1 105 ? 12.406 23.703 16.156 1 52.78 105 ASN A C 1
ATOM 869 O O . ASN A 1 105 ? 11.469 23.391 16.891 1 52.78 105 ASN A O 1
ATOM 873 N N . PRO A 1 106 ? 12.727 22.922 15.117 1 51.62 106 PRO A N 1
ATOM 874 C CA . PRO A 1 106 ? 12.461 21.484 14.992 1 51.62 106 PRO A CA 1
ATOM 875 C C . PRO A 1 106 ? 12.531 20.75 16.328 1 51.62 106 PRO A C 1
ATOM 877 O O . PRO A 1 106 ? 13.539 20.844 17.031 1 51.62 106 PRO A O 1
ATOM 880 N N . ILE A 1 107 ? 11.5 20.719 17.125 1 50.5 107 ILE A N 1
ATOM 881 C CA . ILE A 1 107 ? 11.578 19.828 18.266 1 50.5 107 ILE A CA 1
ATOM 882 C C . ILE A 1 107 ? 12.219 18.5 17.844 1 50.5 107 ILE A C 1
ATOM 884 O O . ILE A 1 107 ? 11.688 17.797 17 1 50.5 107 ILE A O 1
ATOM 888 N N . GLU A 1 108 ? 13.5 18.594 17.938 1 53.34 108 GLU A N 1
ATOM 889 C CA . GLU A 1 108 ? 14.281 17.359 17.875 1 53.34 108 GLU A CA 1
ATOM 890 C C . GLU A 1 108 ? 13.586 16.219 18.609 1 53.34 108 GLU A C 1
ATOM 892 O O . GLU A 1 108 ? 14.062 15.086 18.594 1 53.34 108 GLU A O 1
ATOM 897 N N . LYS A 1 109 ? 12.562 16.672 19.297 1 54.31 109 LYS A N 1
ATOM 898 C CA . LYS A 1 109 ? 12.141 15.578 20.188 1 54.31 109 LYS A CA 1
ATOM 899 C C . LYS A 1 109 ? 11.508 14.445 19.391 1 54.31 109 LYS A C 1
ATOM 901 O O . LYS A 1 109 ? 10.68 14.68 18.5 1 54.31 109 LYS A O 1
ATOM 906 N N . GLU A 1 110 ? 12.156 13.422 19.391 1 58.03 110 GLU A N 1
ATOM 907 C CA . GLU A 1 110 ? 11.852 12.109 18.828 1 58.03 110 GLU A CA 1
ATOM 908 C C . GLU A 1 110 ? 10.562 11.539 19.422 1 58.03 110 GLU A C 1
ATOM 910 O O . GLU A 1 110 ? 10.305 10.336 19.328 1 58.03 110 GLU A O 1
ATOM 915 N N . GLU A 1 111 ? 9.898 12.383 20.188 1 60.53 111 GLU A N 1
ATOM 916 C CA . GLU A 1 111 ? 8.742 11.695 20.766 1 60.53 111 GLU A CA 1
ATOM 917 C C . GLU A 1 111 ? 7.438 12.258 20.203 1 60.53 111 GLU A C 1
ATOM 919 O O . GLU A 1 111 ? 7.301 13.469 20.031 1 60.53 111 GLU A O 1
ATOM 924 N N . ALA A 1 112 ? 6.75 11.508 19.5 1 65.62 112 ALA A N 1
ATOM 925 C CA . ALA A 1 112 ? 5.379 11.828 19.109 1 65.62 112 ALA A CA 1
ATOM 926 C C . ALA A 1 112 ? 4.367 11.109 20 1 65.62 112 ALA A C 1
ATOM 928 O O . ALA A 1 112 ? 4.664 10.055 20.562 1 65.62 112 ALA A O 1
ATOM 929 N N . LYS A 1 113 ? 3.375 11.852 20.281 1 68.62 113 LYS A N 1
ATOM 930 C CA . LYS A 1 113 ? 2.277 11.25 21.016 1 68.62 113 LYS A CA 1
ATOM 931 C C . LYS A 1 113 ? 1.634 10.117 20.234 1 68.62 113 LYS A C 1
ATOM 933 O O . LYS A 1 113 ? 1.372 10.258 19.031 1 68.62 113 LYS A O 1
ATOM 938 N N . ASP A 1 114 ? 1.48 9.047 20.844 1 69.25 114 ASP A N 1
ATOM 939 C CA . ASP A 1 114 ? 0.866 7.895 20.188 1 69.25 114 ASP A CA 1
ATOM 940 C C . ASP A 1 114 ? -0.508 8.25 19.625 1 69.25 114 ASP A C 1
ATOM 942 O O . ASP A 1 114 ? -1.317 8.883 20.312 1 69.25 114 ASP A O 1
ATOM 946 N N . GLY A 1 115 ? -0.685 8.07 18.391 1 76 115 GLY A N 1
ATOM 947 C CA . GLY A 1 115 ? -1.985 8.242 17.75 1 76 115 GLY A CA 1
ATOM 948 C C . GLY A 1 115 ? -2.268 9.672 17.344 1 76 115 GLY A C 1
ATOM 949 O O . GLY A 1 115 ? -3.4 10.016 17 1 76 115 GLY A O 1
ATOM 950 N N . THR A 1 116 ? -1.269 10.555 17.484 1 84.19 116 THR A N 1
ATOM 951 C CA . THR A 1 116 ? -1.479 11.961 17.156 1 84.19 116 THR A CA 1
ATOM 952 C C . THR A 1 116 ? -0.66 12.344 15.922 1 84.19 116 THR A C 1
ATOM 954 O O . THR A 1 116 ? 0.515 11.992 15.82 1 84.19 116 THR A O 1
ATOM 957 N N . TYR A 1 117 ? -1.363 12.992 15.023 1 90.44 117 TYR A N 1
ATOM 958 C CA . TYR A 1 117 ? -0.665 13.68 13.945 1 90.44 117 TYR A CA 1
ATOM 959 C C . TYR A 1 117 ? -0.218 15.07 14.383 1 90.44 117 TYR A C 1
ATOM 961 O O . TYR A 1 117 ? -1.048 15.914 14.734 1 90.44 117 TYR A O 1
ATOM 969 N N . GLU A 1 118 ? 1.05 15.273 14.297 1 91.5 118 GLU A N 1
ATOM 970 C CA . GLU A 1 118 ? 1.581 16.594 14.633 1 91.5 118 GLU A CA 1
ATOM 971 C C . GLU A 1 118 ? 2.117 17.297 13.391 1 91.5 118 GLU A C 1
ATOM 973 O O . GLU A 1 118 ? 3.035 16.797 12.734 1 91.5 118 GLU A O 1
ATOM 978 N N . TYR A 1 119 ? 1.562 18.422 13.117 1 91.75 119 TYR A N 1
ATOM 979 C CA . TYR A 1 119 ? 2.023 19.266 12.023 1 91.75 119 TYR A CA 1
ATOM 980 C C . TYR A 1 119 ? 2.795 20.469 12.555 1 91.75 119 TYR A C 1
ATOM 982 O O . TYR A 1 119 ? 2.355 21.125 13.5 1 91.75 119 TYR A O 1
ATOM 990 N N . SER A 1 120 ? 3.916 20.703 11.922 1 89.62 120 SER A N 1
ATOM 991 C CA . SER A 1 120 ? 4.703 21.875 12.305 1 89.62 120 SER A CA 1
ATOM 992 C C . SER A 1 120 ? 5.309 22.547 11.078 1 89.62 120 SER A C 1
ATOM 994 O O . SER A 1 120 ? 5.758 21.875 10.148 1 89.62 120 SER A O 1
ATOM 996 N N . PHE A 1 121 ? 5.328 23.797 11.047 1 87.44 121 PHE A N 1
ATOM 997 C CA . PHE A 1 121 ? 6.098 24.578 10.086 1 87.44 121 PHE A CA 1
ATOM 998 C C . PHE A 1 121 ? 7.488 24.875 10.625 1 87.44 121 PHE A C 1
ATOM 1000 O O . PHE A 1 121 ? 7.637 25.609 11.602 1 87.44 121 PHE A O 1
ATOM 1007 N N . ILE A 1 122 ? 8.461 24.312 9.891 1 85.94 122 ILE A N 1
ATOM 1008 C CA . ILE A 1 122 ? 9.797 24.406 10.469 1 85.94 122 ILE A CA 1
ATOM 1009 C C . ILE A 1 122 ? 10.773 24.969 9.422 1 85.94 122 ILE A C 1
ATOM 1011 O O . ILE A 1 122 ? 10.477 24.969 8.227 1 85.94 122 ILE A O 1
ATOM 1015 N N . ASN A 1 123 ? 11.875 25.5 9.992 1 84.62 123 ASN A N 1
ATOM 1016 C CA . ASN A 1 123 ? 13.062 25.812 9.203 1 84.62 123 ASN A CA 1
ATOM 1017 C C . ASN A 1 123 ? 14.227 24.891 9.539 1 84.62 123 ASN A C 1
ATOM 1019 O O . ASN A 1 123 ? 14.641 24.797 10.695 1 84.62 123 ASN A O 1
ATOM 1023 N N . LYS A 1 124 ? 14.586 24.156 8.594 1 80.81 124 LYS A N 1
ATOM 1024 C CA . LYS A 1 124 ? 15.711 23.234 8.75 1 80.81 124 LYS A CA 1
ATOM 1025 C C . LYS A 1 124 ? 16.812 23.547 7.742 1 80.81 124 LYS A C 1
ATOM 1027 O O . LYS A 1 124 ? 16.625 23.391 6.535 1 80.81 124 LYS A O 1
ATOM 1032 N N . GLY A 1 125 ? 18.016 24.016 8.289 1 81.38 125 GLY A N 1
ATOM 1033 C CA . GLY A 1 125 ? 19.141 24.328 7.418 1 81.38 125 GLY A CA 1
ATOM 1034 C C . GLY A 1 125 ? 18.844 25.438 6.43 1 81.38 125 GLY A C 1
ATOM 1035 O O . GLY A 1 125 ? 19.266 25.375 5.273 1 81.38 125 GLY A O 1
ATOM 1036 N N . GLY A 1 126 ? 17.969 26.266 6.77 1 82.75 126 GLY A N 1
ATOM 1037 C CA . GLY A 1 126 ? 17.641 27.375 5.895 1 82.75 126 GLY A CA 1
ATOM 1038 C C . GLY A 1 126 ? 16.469 27.094 4.969 1 82.75 126 GLY A C 1
ATOM 1039 O O . GLY A 1 126 ? 16.094 27.938 4.16 1 82.75 126 GLY A O 1
ATOM 1040 N N . GLU A 1 127 ? 16.047 25.922 5.09 1 87.25 127 GLU A N 1
ATOM 1041 C CA . GLU A 1 127 ? 14.906 25.547 4.254 1 87.25 127 GLU A CA 1
ATOM 1042 C C . GLU A 1 127 ? 13.641 25.391 5.09 1 87.25 127 GLU A C 1
ATOM 1044 O O . GLU A 1 127 ? 13.688 24.844 6.195 1 87.25 127 GLU A O 1
ATOM 1049 N N . GLU A 1 128 ? 12.578 25.859 4.582 1 87.12 128 GLU A N 1
ATOM 1050 C CA . GLU A 1 128 ? 11.289 25.781 5.273 1 87.12 128 GLU A CA 1
ATOM 1051 C C . GLU A 1 128 ? 10.531 24.516 4.879 1 87.12 128 GLU A C 1
ATOM 1053 O O . GLU A 1 128 ? 10.492 24.141 3.701 1 87.12 128 GLU A O 1
ATOM 1058 N N . PHE A 1 129 ? 10.008 23.844 5.934 1 91.38 129 PHE A N 1
ATOM 1059 C CA . PHE A 1 129 ? 9.242 22.625 5.703 1 91.38 129 PHE A CA 1
ATOM 1060 C C . PHE A 1 129 ? 7.941 22.641 6.496 1 91.38 129 PHE A C 1
ATOM 1062 O O . PHE A 1 129 ? 7.871 23.25 7.57 1 91.38 129 PHE A O 1
ATOM 1069 N N . LEU A 1 130 ? 6.922 22.078 5.91 1 92.5 130 LEU A N 1
ATOM 1070 C CA . LEU A 1 130 ? 5.863 21.5 6.727 1 92.5 130 LEU A CA 1
ATOM 1071 C C . LEU A 1 130 ? 6.258 20.109 7.215 1 92.5 130 LEU A C 1
ATOM 1073 O O . LEU A 1 130 ? 6.438 19.188 6.41 1 92.5 130 LEU A O 1
ATOM 1077 N N . LEU A 1 131 ? 6.414 19.984 8.477 1 92.88 131 LEU A N 1
ATOM 1078 C CA . LEU A 1 131 ? 6.785 18.719 9.094 1 92.88 131 LEU A CA 1
ATOM 1079 C C . LEU A 1 131 ? 5.559 18 9.664 1 92.88 131 LEU A C 1
ATOM 1081 O O . LEU A 1 131 ? 4.77 18.609 10.391 1 92.88 131 LEU A O 1
ATOM 1085 N N . VAL A 1 132 ? 5.43 16.766 9.312 1 93.81 132 VAL A N 1
ATOM 1086 C CA . VAL A 1 132 ? 4.383 15.922 9.883 1 93.81 132 VAL A CA 1
ATOM 1087 C C . VAL A 1 132 ? 5.016 14.773 10.664 1 93.81 132 VAL A C 1
ATOM 1089 O O . VAL A 1 132 ? 5.773 13.977 10.109 1 93.81 132 VAL A O 1
ATOM 1092 N N . LYS A 1 133 ? 4.641 14.672 11.922 1 93 133 LYS A N 1
ATOM 1093 C CA . LYS A 1 133 ? 5.195 13.656 12.805 1 93 133 LYS A CA 1
ATOM 1094 C C . LYS A 1 133 ? 4.102 12.742 13.352 1 93 133 LYS A C 1
ATOM 1096 O O . LYS A 1 133 ? 3.02 13.203 13.711 1 93 133 LYS A O 1
ATOM 1101 N N . MET A 1 134 ? 4.449 11.477 13.43 1 92.06 134 MET A N 1
ATOM 1102 C CA . MET A 1 134 ? 3.572 10.492 14.055 1 92.06 134 MET A CA 1
ATOM 1103 C C . MET A 1 134 ? 4.383 9.367 14.688 1 92.06 134 MET A C 1
ATOM 1105 O O . MET A 1 134 ? 5.461 9.016 14.195 1 92.06 134 MET A O 1
ATOM 1109 N N . GLU A 1 135 ? 3.818 8.844 15.734 1 92 135 GLU A N 1
ATOM 1110 C CA . GLU A 1 135 ? 4.43 7.68 16.375 1 92 135 GLU A CA 1
ATOM 1111 C C . GLU A 1 135 ? 3.496 6.473 16.328 1 92 135 GLU A C 1
ATOM 1113 O O . GLU A 1 135 ? 2.287 6.609 16.531 1 92 135 GLU A O 1
ATOM 1118 N N . GLY A 1 136 ? 4.133 5.344 16.094 1 89.69 136 GLY A N 1
ATOM 1119 C CA . GLY A 1 136 ? 3.426 4.074 16.141 1 89.69 136 GLY A CA 1
ATOM 1120 C C . GLY A 1 136 ? 4.332 2.896 16.438 1 89.69 136 GLY A C 1
ATOM 1121 O O . GLY A 1 136 ? 5.387 2.744 15.805 1 89.69 136 GLY A O 1
ATOM 1122 N N . ASN A 1 137 ? 3.807 2.068 17.375 1 92 137 ASN A N 1
ATOM 1123 C CA . ASN A 1 137 ? 4.531 0.859 17.75 1 92 137 ASN A CA 1
ATOM 1124 C C . ASN A 1 137 ? 6 1.152 18.031 1 92 137 ASN A C 1
ATOM 1126 O O . ASN A 1 137 ? 6.883 0.432 17.562 1 92 137 ASN A O 1
ATOM 1130 N N . GLY A 1 138 ? 6.297 2.254 18.609 1 90.81 138 GLY A N 1
ATOM 1131 C CA . GLY A 1 138 ? 7.617 2.607 19.094 1 90.81 138 GLY A CA 1
ATOM 1132 C C . GLY A 1 138 ? 8.477 3.297 18.047 1 90.81 138 GLY A C 1
ATOM 1133 O O . GLY A 1 138 ? 9.641 3.611 18.312 1 90.81 138 GLY A O 1
ATOM 1134 N N . VAL A 1 139 ? 7.996 3.543 16.906 1 94.12 139 VAL A N 1
ATOM 1135 C CA . VAL A 1 139 ? 8.766 4.188 15.852 1 94.12 139 VAL A CA 1
ATOM 1136 C C . VAL A 1 139 ? 8.172 5.559 15.539 1 94.12 139 VAL A C 1
ATOM 1138 O O . VAL A 1 139 ? 6.961 5.688 15.352 1 94.12 139 VAL A O 1
ATOM 1141 N N . VAL A 1 140 ? 8.977 6.605 15.539 1 93 140 VAL A N 1
ATOM 1142 C CA . VAL A 1 140 ? 8.547 7.953 15.172 1 93 140 VAL A CA 1
ATOM 1143 C C . VAL A 1 140 ? 8.898 8.227 13.711 1 93 140 VAL A C 1
ATOM 1145 O O . VAL A 1 140 ? 10.062 8.109 13.312 1 93 140 VAL A O 1
ATOM 1148 N N . ARG A 1 141 ? 7.91 8.5 12.961 1 94.81 141 ARG A N 1
ATOM 1149 C CA . ARG A 1 141 ? 8.133 8.867 11.562 1 94.81 141 ARG A CA 1
ATOM 1150 C C . ARG A 1 141 ? 7.977 10.367 11.359 1 94.81 141 ARG A C 1
ATOM 1152 O O . ARG A 1 141 ? 7.125 11 11.992 1 94.81 141 ARG A O 1
ATOM 1159 N N . LYS A 1 142 ? 8.867 10.938 10.508 1 94.5 142 LYS A N 1
ATOM 1160 C CA . LYS A 1 142 ? 8.859 12.352 10.148 1 94.5 142 LYS A CA 1
ATOM 1161 C C . LYS A 1 142 ? 8.789 12.531 8.633 1 94.5 142 LYS A C 1
ATOM 1163 O O . LYS A 1 142 ? 9.602 11.969 7.902 1 94.5 142 LYS A O 1
ATOM 1168 N N . ARG A 1 143 ? 7.863 13.25 8.219 1 96.31 143 ARG A N 1
ATOM 1169 C CA . ARG A 1 143 ? 7.715 13.539 6.797 1 96.31 143 ARG A CA 1
ATOM 1170 C C . ARG A 1 143 ? 7.805 15.039 6.531 1 96.31 143 ARG A C 1
ATOM 1172 O O . ARG A 1 143 ? 7.102 15.828 7.168 1 96.31 143 ARG A O 1
ATOM 1179 N N . PHE A 1 144 ? 8.672 15.375 5.613 1 95.06 144 PHE A N 1
ATOM 1180 C CA . PHE A 1 144 ? 8.969 16.766 5.316 1 95.06 144 PHE A CA 1
ATOM 1181 C C . PHE A 1 144 ? 8.391 17.172 3.967 1 95.06 144 PHE A C 1
ATOM 1183 O O . PHE A 1 144 ? 8.711 16.562 2.939 1 95.06 144 PHE A O 1
ATOM 1190 N N . TYR A 1 145 ? 7.574 18.125 4.062 1 96.25 145 TYR A N 1
ATOM 1191 C CA . TYR A 1 145 ? 6.957 18.641 2.846 1 96.25 145 TYR A CA 1
ATOM 1192 C C . TYR A 1 145 ? 7.496 20.031 2.508 1 96.25 145 TYR A C 1
ATOM 1194 O O . TYR A 1 145 ? 7.707 20.859 3.398 1 96.25 145 TYR A O 1
ATOM 1202 N N . LYS A 1 146 ? 7.688 20.172 1.249 1 95 146 LYS A N 1
ATOM 1203 C CA . LYS A 1 146 ? 8.234 21.438 0.775 1 95 146 LYS A CA 1
ATOM 1204 C C . LYS A 1 146 ? 7.258 22.125 -0.173 1 95 146 LYS A C 1
ATOM 1206 O O . LYS A 1 146 ? 6.512 21.469 -0.899 1 95 146 LYS A O 1
ATOM 1211 N N . ARG A 1 147 ? 7.406 23.469 -0.142 1 91.88 147 ARG A N 1
ATOM 1212 C CA . ARG A 1 147 ? 6.547 24.25 -1.026 1 91.88 147 ARG A CA 1
ATOM 1213 C C . ARG A 1 147 ? 6.852 23.953 -2.49 1 91.88 147 ARG A C 1
ATOM 1215 O O . ARG A 1 147 ? 8.016 23.828 -2.875 1 91.88 147 ARG A O 1
ATOM 1222 N N . MET A 1 148 ? 5.691 23.734 -3.227 1 82.5 148 MET A N 1
ATOM 1223 C CA . MET A 1 148 ? 5.777 23.484 -4.664 1 82.5 148 MET A CA 1
ATOM 1224 C C . MET A 1 148 ? 6.227 24.75 -5.402 1 82.5 148 MET A C 1
ATOM 1226 O O . MET A 1 148 ? 5.934 25.859 -4.973 1 82.5 148 MET A O 1
ATOM 1230 N N . MET B 1 1 ? 10.109 -59.938 -10.461 1 35.12 1 MET B N 1
ATOM 1231 C CA . MET B 1 1 ? 10.562 -58.594 -10.133 1 35.12 1 MET B CA 1
ATOM 1232 C C . MET B 1 1 ? 9.852 -57.562 -11 1 35.12 1 MET B C 1
ATOM 1234 O O . MET B 1 1 ? 10.148 -57.438 -12.195 1 35.12 1 MET B O 1
ATOM 1238 N N . CYS B 1 2 ? 8.555 -57.312 -10.836 1 37.44 2 CYS B N 1
ATOM 1239 C CA . CYS B 1 2 ? 7.66 -56.406 -11.523 1 37.44 2 CYS B CA 1
ATOM 1240 C C . CYS B 1 2 ? 8.148 -54.969 -11.398 1 37.44 2 CYS B C 1
ATOM 1242 O O . CYS B 1 2 ? 8.188 -54.406 -10.297 1 37.44 2 CYS B O 1
ATOM 1244 N N . VAL B 1 3 ? 9.172 -54.562 -12.164 1 38.44 3 VAL B N 1
ATOM 1245 C CA . VAL B 1 3 ? 9.523 -53.156 -12.297 1 38.44 3 VAL B CA 1
ATOM 1246 C C . VAL B 1 3 ? 8.25 -52.312 -12.508 1 38.44 3 VAL B C 1
ATOM 1248 O O . VAL B 1 3 ? 7.59 -52.438 -13.539 1 38.44 3 VAL B O 1
ATOM 1251 N N . LEU B 1 4 ? 7.422 -52.125 -11.531 1 37.78 4 LEU B N 1
ATOM 1252 C CA . LEU B 1 4 ? 6.418 -51.062 -11.578 1 37.78 4 LEU B CA 1
ATOM 1253 C C . LEU B 1 4 ? 7.012 -49.781 -12.133 1 37.78 4 LEU B C 1
ATOM 1255 O O . LEU B 1 4 ? 7.926 -49.219 -11.531 1 37.78 4 LEU B O 1
ATOM 1259 N N . PHE B 1 5 ? 7.094 -49.719 -13.453 1 37.84 5 PHE B N 1
ATOM 1260 C CA . PHE B 1 5 ? 7.305 -48.406 -14.078 1 37.84 5 PHE B CA 1
ATOM 1261 C C . PHE B 1 5 ? 6.449 -47.344 -13.414 1 37.84 5 PHE B C 1
ATOM 1263 O O . PHE B 1 5 ? 5.219 -47.438 -13.422 1 37.84 5 PHE B O 1
ATOM 1270 N N . PHE B 1 6 ? 6.742 -46.906 -12.242 1 37.34 6 PHE B N 1
ATOM 1271 C CA . PHE B 1 6 ? 6.148 -45.656 -11.797 1 37.34 6 PHE B CA 1
ATOM 1272 C C . PHE B 1 6 ? 6.129 -44.625 -12.93 1 37.34 6 PHE B C 1
ATOM 1274 O O . PHE B 1 6 ? 7.176 -44.125 -13.328 1 37.34 6 PHE B O 1
ATOM 1281 N N . ILE B 1 7 ? 5.414 -44.875 -13.984 1 38.72 7 ILE B N 1
ATOM 1282 C CA . ILE B 1 7 ? 5.145 -43.781 -14.914 1 38.72 7 ILE B CA 1
ATOM 1283 C C . ILE B 1 7 ? 4.855 -42.5 -14.133 1 38.72 7 ILE B C 1
ATOM 1285 O O . ILE B 1 7 ? 3.848 -42.406 -13.43 1 38.72 7 ILE B O 1
ATOM 1289 N N . LEU B 1 8 ? 5.773 -41.938 -13.469 1 44.53 8 LEU B N 1
ATOM 1290 C CA . LEU B 1 8 ? 5.598 -40.562 -13 1 44.53 8 LEU B CA 1
ATOM 1291 C C . LEU B 1 8 ? 4.863 -39.719 -14.039 1 44.53 8 LEU B C 1
ATOM 1293 O O . LEU B 1 8 ? 5.387 -39.5 -15.133 1 44.53 8 LEU B O 1
ATOM 1297 N N . PHE B 1 9 ? 3.613 -40 -14.414 1 46.12 9 PHE B N 1
ATOM 1298 C CA . PHE B 1 9 ? 2.816 -39.125 -15.258 1 46.12 9 PHE B CA 1
ATOM 1299 C C . PHE B 1 9 ? 3.133 -37.656 -14.961 1 46.12 9 PHE B C 1
ATOM 1301 O O . PHE B 1 9 ? 2.789 -37.125 -13.898 1 46.12 9 PHE B O 1
ATOM 1308 N N . VAL B 1 10 ? 4.363 -37.25 -15.32 1 55.03 10 VAL B N 1
ATOM 1309 C CA . VAL B 1 10 ? 4.645 -35.812 -15.328 1 55.03 10 VAL B CA 1
ATOM 1310 C C . VAL B 1 10 ? 3.531 -35.094 -16.062 1 55.03 10 VAL B C 1
ATOM 1312 O O . VAL B 1 10 ? 3.244 -35.375 -17.234 1 55.03 10 VAL B O 1
ATOM 1315 N N . VAL B 1 11 ? 2.512 -34.688 -15.367 1 64 11 VAL B N 1
ATOM 1316 C CA . VAL B 1 11 ? 1.47 -33.875 -15.977 1 64 11 VAL B CA 1
ATOM 1317 C C . VAL B 1 11 ? 2.105 -32.75 -16.781 1 64 11 VAL B C 1
ATOM 1319 O O . VAL B 1 11 ? 2.932 -32 -16.266 1 64 11 VAL B O 1
ATOM 1322 N N . ALA B 1 12 ? 2.092 -32.969 -18.062 1 73.94 12 ALA B N 1
ATOM 1323 C CA . ALA B 1 12 ? 2.637 -31.953 -18.938 1 73.94 12 ALA B CA 1
ATOM 1324 C C . ALA B 1 12 ? 1.843 -30.656 -18.828 1 73.94 12 ALA B C 1
ATOM 1326 O O . ALA B 1 12 ? 0.612 -30.672 -18.75 1 73.94 12 ALA B O 1
ATOM 1327 N N . VAL B 1 13 ? 2.531 -29.578 -18.625 1 76.88 13 VAL B N 1
ATOM 1328 C CA . VAL B 1 13 ? 1.904 -28.266 -18.609 1 76.88 13 VAL B CA 1
ATOM 1329 C C . VAL B 1 13 ? 1.378 -27.922 -20 1 76.88 13 VAL B C 1
ATOM 1331 O O . VAL B 1 13 ? 2.129 -27.953 -20.969 1 76.88 13 VAL B O 1
ATOM 1334 N N . PRO B 1 14 ? 0.072 -27.75 -20.094 1 80.12 14 PRO B N 1
ATOM 1335 C CA . PRO B 1 14 ? -0.433 -27.375 -21.406 1 80.12 14 PRO B CA 1
ATOM 1336 C C . PRO B 1 14 ? 0.288 -26.172 -22 1 80.12 14 PRO B C 1
ATOM 1338 O O . PRO B 1 14 ? 0.619 -25.234 -21.266 1 80.12 14 PRO B O 1
ATOM 1341 N N . VAL B 1 15 ? 0.478 -26.219 -23.281 1 83 15 VAL B N 1
ATOM 1342 C CA . VAL B 1 15 ? 1.242 -25.203 -24 1 83 15 VAL B CA 1
ATOM 1343 C C . VAL B 1 15 ? 0.602 -23.844 -23.797 1 83 15 VAL B C 1
ATOM 1345 O O . VAL B 1 15 ? 1.301 -22.828 -23.719 1 83 15 VAL B O 1
ATOM 1348 N N . LYS B 1 16 ? -0.663 -23.797 -23.641 1 83.06 16 LYS B N 1
ATOM 1349 C CA . LYS B 1 16 ? -1.392 -22.531 -23.547 1 83.06 16 LYS B CA 1
ATOM 1350 C C . LYS B 1 16 ? -1.063 -21.812 -22.234 1 83.06 16 LYS B C 1
ATOM 1352 O O . LYS B 1 16 ? -1.368 -20.625 -22.078 1 83.06 16 LYS B O 1
ATOM 1357 N N . PHE B 1 17 ? -0.417 -22.5 -21.391 1 83.56 17 PHE B N 1
ATOM 1358 C CA . PHE B 1 17 ? -0.133 -21.906 -20.078 1 83.56 17 PHE B CA 1
ATOM 1359 C C . PHE B 1 17 ? 1.234 -21.234 -20.078 1 83.56 17 PHE B C 1
ATOM 1361 O O . PHE B 1 17 ? 1.575 -20.516 -19.141 1 83.56 17 PHE B O 1
ATOM 1368 N N . TYR B 1 18 ? 1.95 -21.453 -21.125 1 91.12 18 TYR B N 1
ATOM 1369 C CA . TYR B 1 18 ? 3.193 -20.703 -21.297 1 91.12 18 TYR B CA 1
ATOM 1370 C C . TYR B 1 18 ? 2.93 -19.328 -21.891 1 91.12 18 TYR B C 1
ATOM 1372 O O . TYR B 1 18 ? 3.086 -19.125 -23.094 1 91.12 18 TYR B O 1
ATOM 1380 N N . GLU B 1 19 ? 2.432 -18.453 -21.062 1 91.94 19 GLU B N 1
ATOM 1381 C CA . GLU B 1 19 ? 1.977 -17.125 -21.469 1 91.94 19 GLU B CA 1
ATOM 1382 C C . GLU B 1 19 ? 2.131 -16.125 -20.328 1 91.94 19 GLU B C 1
ATOM 1384 O O . GLU B 1 19 ? 2.674 -16.453 -19.266 1 91.94 19 GLU B O 1
ATOM 1389 N N . LYS B 1 20 ? 1.871 -14.961 -20.75 1 96.25 20 LYS B N 1
ATOM 1390 C CA . LYS B 1 20 ? 1.674 -13.906 -19.75 1 96.25 20 LYS B CA 1
ATOM 1391 C C . LYS B 1 20 ? 0.196 -13.742 -19.406 1 96.25 20 LYS B C 1
ATOM 1393 O O . LYS B 1 20 ? -0.667 -13.852 -20.281 1 96.25 20 LYS B O 1
ATOM 1398 N N . PHE B 1 21 ? -0.011 -13.523 -18.172 1 97 21 PHE B N 1
ATOM 1399 C CA . PHE B 1 21 ? -1.368 -13.375 -17.656 1 97 21 PHE B CA 1
ATOM 1400 C C . PHE B 1 21 ? -1.525 -12.047 -16.922 1 97 21 PHE B C 1
ATOM 1402 O O . PHE B 1 21 ? -0.675 -11.672 -16.109 1 97 21 PHE B O 1
ATOM 1409 N N . ASP B 1 22 ? -2.637 -11.344 -17.219 1 97.44 22 ASP B N 1
ATOM 1410 C CA . ASP B 1 22 ? -2.979 -10.125 -16.484 1 97.44 22 ASP B CA 1
ATOM 1411 C C . ASP B 1 22 ? -4.066 -10.398 -15.445 1 97.44 22 ASP B C 1
ATOM 1413 O O . ASP B 1 22 ? -4.953 -11.227 -15.672 1 97.44 22 ASP B O 1
ATOM 1417 N N . LEU B 1 23 ? -3.924 -9.664 -14.438 1 97.94 23 LEU B N 1
ATOM 1418 C CA . LEU B 1 23 ? -5.008 -9.75 -13.469 1 97.94 23 LEU B CA 1
ATOM 1419 C C . LEU B 1 23 ? -6.324 -9.281 -14.078 1 97.94 23 LEU B C 1
ATOM 1421 O O . LEU B 1 23 ? -6.398 -8.18 -14.633 1 97.94 23 LEU B O 1
ATOM 1425 N N . ASP B 1 24 ? -7.25 -10.117 -14.023 1 96.56 24 ASP B N 1
ATOM 1426 C CA . ASP B 1 24 ? -8.57 -9.797 -14.547 1 96.56 24 ASP B CA 1
ATOM 1427 C C . ASP B 1 24 ? -9.484 -9.273 -13.438 1 96.56 24 ASP B C 1
ATOM 1429 O O . ASP B 1 24 ? -10.109 -8.219 -13.586 1 96.56 24 ASP B O 1
ATOM 1433 N N . HIS B 1 25 ? -9.672 -10.07 -12.359 1 95.88 25 HIS B N 1
ATOM 1434 C CA . HIS B 1 25 ? -10.461 -9.664 -11.203 1 95.88 25 HIS B CA 1
ATOM 1435 C C . HIS B 1 25 ? -10.07 -10.469 -9.961 1 95.88 25 HIS B C 1
ATOM 1437 O O . HIS B 1 25 ? -9.312 -11.43 -10.055 1 95.88 25 HIS B O 1
ATOM 1443 N N . SER B 1 26 ? -10.555 -10 -8.828 1 96.5 26 SER B N 1
ATOM 1444 C CA . SER B 1 26 ? -10.297 -10.68 -7.562 1 96.5 26 SER B CA 1
ATOM 1445 C C . SER B 1 26 ? -11.578 -10.859 -6.758 1 96.5 26 SER B C 1
ATOM 1447 O O . SER B 1 26 ? -12.547 -10.117 -6.941 1 96.5 26 SER B O 1
ATOM 1449 N N . GLU B 1 27 ? -11.602 -11.875 -5.941 1 95.19 27 GLU B N 1
ATOM 1450 C CA . GLU B 1 27 ? -12.641 -12.109 -4.938 1 95.19 27 GLU B CA 1
ATOM 1451 C C . GLU B 1 27 ? -12.062 -12.039 -3.527 1 95.19 27 GLU B C 1
ATOM 1453 O O . GLU B 1 27 ? -11.086 -12.719 -3.213 1 95.19 27 GLU B O 1
ATOM 1458 N N . ASN B 1 28 ? -12.594 -11.18 -2.668 1 96.19 28 ASN B N 1
ATOM 1459 C CA . ASN B 1 28 ? -12.273 -11.047 -1.25 1 96.19 28 ASN B CA 1
ATOM 1460 C C . ASN B 1 28 ? -10.852 -10.539 -1.037 1 96.19 28 ASN B C 1
ATOM 1462 O O . ASN B 1 28 ? -10.219 -10.859 -0.033 1 96.19 28 ASN B O 1
ATOM 1466 N N . PHE B 1 29 ? -10.32 -9.891 -2.008 1 97.31 29 PHE B N 1
ATOM 1467 C CA . PHE B 1 29 ? -8.953 -9.414 -1.842 1 97.31 29 PHE B CA 1
ATOM 1468 C C . PHE B 1 29 ? -8.898 -8.25 -0.854 1 97.31 29 PHE B C 1
ATOM 1470 O O . PHE B 1 29 ? -8.055 -8.234 0.043 1 97.31 29 PHE B O 1
ATOM 1477 N N . ASP B 1 30 ? -9.844 -7.301 -1.052 1 97.12 30 ASP B N 1
ATOM 1478 C CA . ASP B 1 30 ? -9.898 -6.188 -0.112 1 97.12 30 ASP B CA 1
ATOM 1479 C C . ASP B 1 30 ? -10.188 -6.676 1.307 1 97.12 30 ASP B C 1
ATOM 1481 O O . ASP B 1 30 ? -9.547 -6.234 2.262 1 97.12 30 ASP B O 1
ATOM 1485 N N . GLU B 1 31 ? -11.133 -7.613 1.459 1 97 31 GLU B N 1
ATOM 1486 C CA . GLU B 1 31 ? -11.461 -8.203 2.754 1 97 31 GLU B C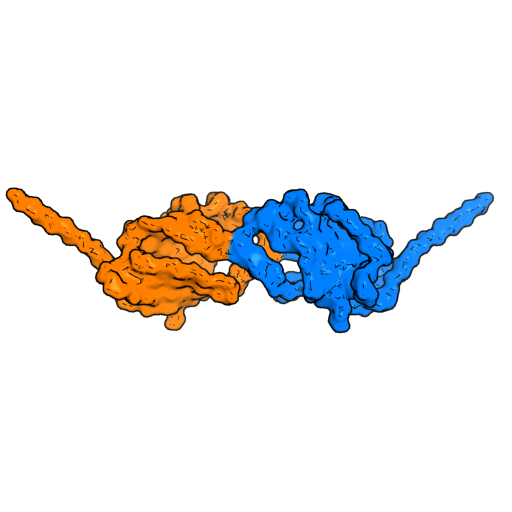A 1
ATOM 1487 C C . GLU B 1 31 ? -10.258 -8.906 3.363 1 97 31 GLU B C 1
ATOM 1489 O O . GLU B 1 31 ? -10.047 -8.859 4.578 1 97 31 GLU B O 1
ATOM 1494 N N . TYR B 1 32 ? -9.508 -9.578 2.551 1 95.44 32 TYR B N 1
ATOM 1495 C CA . TYR B 1 32 ? -8.289 -10.258 2.969 1 95.44 32 TYR B CA 1
ATOM 1496 C C . TYR B 1 32 ? -7.285 -9.273 3.549 1 95.44 32 TYR B C 1
ATOM 1498 O O . TYR B 1 32 ? -6.723 -9.508 4.621 1 95.44 32 TYR B O 1
ATOM 1506 N N . LEU B 1 33 ? -7.07 -8.172 2.904 1 95.5 33 LEU B N 1
ATOM 1507 C CA . LEU B 1 33 ? -6.145 -7.156 3.383 1 95.5 33 LEU B CA 1
ATOM 1508 C C . LEU B 1 33 ? -6.648 -6.523 4.676 1 95.5 33 LEU B C 1
ATOM 1510 O O . LEU B 1 33 ? -5.859 -6.246 5.582 1 95.5 33 LEU B O 1
ATOM 1514 N N . GLU B 1 34 ? -7.977 -6.281 4.727 1 95 34 GLU B N 1
ATOM 1515 C CA . GLU B 1 34 ? -8.562 -5.746 5.949 1 95 34 GLU B CA 1
ATOM 1516 C C . GLU B 1 34 ? -8.328 -6.684 7.129 1 95 34 GLU B C 1
ATOM 1518 O O . GLU B 1 34 ? -7.965 -6.242 8.219 1 95 34 GLU B O 1
ATOM 1523 N N . ALA B 1 35 ? -8.5 -7.957 6.867 1 94.31 35 ALA B N 1
ATOM 1524 C CA . ALA B 1 35 ? -8.273 -8.961 7.906 1 94.31 35 ALA B CA 1
ATOM 1525 C C . ALA B 1 35 ? -6.816 -8.977 8.352 1 94.31 35 ALA B C 1
ATOM 1527 O O . ALA B 1 35 ? -6.516 -9.273 9.508 1 94.31 35 ALA B O 1
ATOM 1528 N N . LYS B 1 36 ? -5.891 -8.656 7.492 1 92.25 36 LYS B N 1
ATOM 1529 C CA . LYS B 1 36 ? -4.465 -8.609 7.797 1 92.25 36 LYS B CA 1
ATOM 1530 C C . LYS B 1 36 ? -4.109 -7.336 8.562 1 92.25 36 LYS B C 1
ATOM 1532 O O . LYS B 1 36 ? -2.969 -7.164 9 1 92.25 36 LYS B O 1
ATOM 1537 N N . GLY B 1 37 ? -5.035 -6.363 8.617 1 90.75 37 GLY B N 1
ATOM 1538 C CA . GLY B 1 37 ? -4.805 -5.18 9.43 1 90.75 37 GLY B CA 1
ATOM 1539 C C . GLY B 1 37 ? -4.402 -3.967 8.609 1 90.75 37 GLY B C 1
ATOM 1540 O O . GLY B 1 37 ? -3.906 -2.979 9.156 1 90.75 37 GLY B O 1
ATOM 1541 N N . TYR B 1 38 ? -4.652 -4.051 7.359 1 93.56 38 TYR B N 1
ATOM 1542 C CA . TYR B 1 38 ? -4.285 -2.916 6.516 1 93.56 38 TYR B CA 1
ATOM 1543 C C . TYR B 1 38 ? -5.387 -1.863 6.512 1 93.56 38 TYR B C 1
ATOM 1545 O O . TYR B 1 38 ? -6.574 -2.197 6.484 1 93.56 38 TYR B O 1
ATOM 1553 N N . GLY B 1 39 ? -5.012 -0.592 6.621 1 91.12 39 GLY B N 1
ATOM 1554 C CA . GLY B 1 39 ? -5.965 0.501 6.508 1 91.12 39 GLY B CA 1
ATOM 1555 C C . GLY B 1 39 ? -6.48 0.701 5.094 1 91.12 39 GLY B C 1
ATOM 1556 O O . GLY B 1 39 ? -5.918 0.159 4.141 1 91.12 39 GLY B O 1
ATOM 1557 N N . TRP B 1 40 ? -7.473 1.432 4.984 1 93.44 40 TRP B N 1
ATOM 1558 C CA . TRP B 1 40 ? -8.211 1.594 3.74 1 93.44 40 TRP B CA 1
ATOM 1559 C C . TRP B 1 40 ? -7.305 2.109 2.629 1 93.44 40 TRP B C 1
ATOM 1561 O O . TRP B 1 40 ? -7.316 1.585 1.514 1 93.44 40 TRP B O 1
ATOM 1571 N N . PHE B 1 41 ? -6.504 3.188 2.895 1 94.19 41 PHE B N 1
ATOM 1572 C CA . PHE B 1 41 ? -5.645 3.791 1.884 1 94.19 41 PHE B CA 1
ATOM 1573 C C . PHE B 1 41 ? -4.637 2.777 1.353 1 94.19 41 PHE B C 1
ATOM 1575 O O . PHE B 1 41 ? -4.473 2.633 0.139 1 94.19 41 PHE B O 1
ATOM 1582 N N . THR B 1 42 ? -4.008 2.072 2.242 1 95.12 42 THR B N 1
ATOM 1583 C CA . THR B 1 42 ? -3.045 1.046 1.857 1 95.12 42 THR B CA 1
ATOM 1584 C C . THR B 1 42 ? -3.719 -0.043 1.028 1 95.12 42 THR B C 1
ATOM 1586 O O . THR B 1 42 ? -3.172 -0.489 0.018 1 95.12 42 THR B O 1
ATOM 1589 N N . ARG B 1 43 ? -4.949 -0.425 1.438 1 96.31 43 ARG B N 1
ATOM 1590 C CA . ARG B 1 43 ? -5.684 -1.446 0.697 1 96.31 43 ARG B CA 1
ATOM 1591 C C . ARG B 1 43 ? -5.98 -0.985 -0.726 1 96.31 43 ARG B C 1
ATOM 1593 O O . ARG B 1 43 ? -5.84 -1.757 -1.677 1 96.31 43 ARG B O 1
ATOM 1600 N N . LYS B 1 44 ? -6.363 0.239 -0.833 1 96.12 44 LYS B N 1
ATOM 1601 C CA . LYS B 1 44 ? -6.641 0.775 -2.162 1 96.12 44 LYS B CA 1
ATOM 1602 C C . LYS B 1 44 ? -5.383 0.776 -3.027 1 96.12 44 LYS B C 1
ATOM 1604 O O . LYS B 1 44 ? -5.438 0.435 -4.211 1 96.12 44 LYS B O 1
ATOM 1609 N N . LEU B 1 45 ? -4.23 1.151 -2.434 1 95.81 45 LEU B N 1
ATOM 1610 C CA . LEU B 1 45 ? -2.977 1.146 -3.174 1 95.81 45 LEU B CA 1
ATOM 1611 C C . LEU B 1 45 ? -2.629 -0.264 -3.643 1 95.81 45 LEU B C 1
ATOM 1613 O O . LEU B 1 45 ? -2.26 -0.464 -4.801 1 95.81 45 LEU B O 1
ATOM 1617 N N . VAL B 1 46 ? -2.799 -1.174 -2.83 1 96.31 46 VAL B N 1
ATOM 1618 C CA . VAL B 1 46 ? -2.41 -2.549 -3.131 1 96.31 46 VAL B CA 1
ATOM 1619 C C . VAL B 1 46 ? -3.359 -3.139 -4.172 1 96.31 46 VAL B C 1
ATOM 1621 O O . VAL B 1 46 ? -2.918 -3.76 -5.141 1 96.31 46 VAL B O 1
ATOM 1624 N N . THR B 1 47 ? -4.66 -2.926 -3.967 1 96.5 47 THR B N 1
ATOM 1625 C CA . THR B 1 47 ? -5.652 -3.547 -4.836 1 96.5 47 THR B CA 1
ATOM 1626 C C . THR B 1 47 ? -5.648 -2.893 -6.215 1 96.5 47 THR B C 1
ATOM 1628 O O . THR B 1 47 ? -6.141 -3.473 -7.184 1 96.5 47 THR B O 1
ATOM 1631 N N . SER B 1 48 ? -5.098 -1.705 -6.312 1 95.56 48 SER B N 1
ATOM 1632 C CA . SER B 1 48 ? -5.078 -1.017 -7.602 1 95.56 48 SER B CA 1
ATOM 1633 C C . SER B 1 48 ? -3.775 -1.277 -8.344 1 95.56 48 SER B C 1
ATOM 1635 O O . SER B 1 48 ? -3.637 -0.903 -9.516 1 95.56 48 SER B O 1
ATOM 1637 N N . ALA B 1 49 ? -2.836 -1.813 -7.727 1 95.62 49 ALA B N 1
ATOM 1638 C CA . ALA B 1 49 ? -1.554 -2.084 -8.375 1 95.62 49 ALA B CA 1
ATOM 1639 C C . ALA B 1 49 ? -1.713 -3.09 -9.508 1 95.62 49 ALA B C 1
ATOM 1641 O O . ALA B 1 49 ? -2.678 -3.857 -9.531 1 95.62 49 ALA B O 1
ATOM 1642 N N . LYS B 1 50 ? -0.781 -3.033 -10.414 1 95.94 50 LYS B N 1
ATOM 1643 C CA . LYS B 1 50 ? -0.779 -3.967 -11.531 1 95.94 50 LYS B CA 1
ATOM 1644 C C . LYS B 1 50 ? -0.034 -5.25 -11.18 1 95.94 50 LYS B C 1
ATOM 1646 O O . LYS B 1 50 ? 1.101 -5.203 -10.703 1 95.94 50 LYS B O 1
ATOM 1651 N N . PHE B 1 51 ? -0.658 -6.34 -11.406 1 97.31 51 PHE B N 1
ATOM 1652 C CA . PHE B 1 51 ? -0.076 -7.66 -11.188 1 97.31 51 PHE B CA 1
ATOM 1653 C C . PHE B 1 51 ? -0.124 -8.492 -12.469 1 97.31 51 PHE B C 1
ATOM 1655 O O . PHE B 1 51 ? -1.153 -8.539 -13.148 1 97.31 51 PHE B O 1
ATOM 1662 N N . GLU B 1 52 ? 0.99 -9.102 -12.734 1 97.94 52 GLU B N 1
ATOM 1663 C CA . GLU B 1 52 ? 1.091 -9.977 -13.898 1 97.94 52 GLU B CA 1
ATOM 1664 C C . GLU B 1 52 ? 1.793 -11.281 -13.547 1 97.94 52 GLU B C 1
ATOM 1666 O O . GLU B 1 52 ? 2.566 -11.344 -12.586 1 97.94 52 GLU B O 1
ATOM 1671 N N . LYS B 1 53 ? 1.445 -12.266 -14.266 1 97.69 53 LYS B N 1
ATOM 1672 C CA . LYS B 1 53 ? 2.107 -13.562 -14.156 1 97.69 53 LYS B CA 1
ATOM 1673 C C . LYS B 1 53 ? 2.703 -13.992 -15.492 1 97.69 53 LYS B C 1
ATOM 1675 O O . LYS B 1 53 ? 2.203 -13.609 -16.547 1 97.69 53 LYS B O 1
ATOM 1680 N N . GLU B 1 54 ? 3.734 -14.781 -15.352 1 97.56 54 GLU B N 1
ATOM 1681 C CA . GLU B 1 54 ? 4.332 -15.32 -16.578 1 97.56 54 GLU B CA 1
ATOM 1682 C C . GLU B 1 54 ? 4.832 -16.75 -16.359 1 97.56 54 GLU B C 1
ATOM 1684 O O . GLU B 1 54 ? 5.508 -17.031 -15.359 1 97.56 54 GLU B O 1
ATOM 1689 N N . SER B 1 55 ? 4.422 -17.547 -17.203 1 95.56 55 SER B N 1
ATOM 1690 C CA . SER B 1 55 ? 4.941 -18.906 -17.234 1 95.56 55 SER B CA 1
ATOM 1691 C C . SER B 1 55 ? 5.746 -19.172 -18.5 1 95.56 55 SER B C 1
ATOM 1693 O O . SER B 1 55 ? 5.348 -18.75 -19.594 1 95.56 55 SER B O 1
ATOM 1695 N N . LYS B 1 56 ? 6.875 -19.828 -18.328 1 95.56 56 LYS B N 1
ATOM 1696 C CA . LYS B 1 56 ? 7.742 -20.188 -19.438 1 95.56 56 LYS B CA 1
ATOM 1697 C C . LYS B 1 56 ? 8.172 -21.656 -19.344 1 95.56 56 LYS B C 1
ATOM 1699 O O . LYS B 1 56 ? 8.406 -22.156 -18.25 1 95.56 56 LYS B O 1
ATOM 1704 N N . LYS B 1 57 ? 8.305 -22.188 -20.516 1 93 57 LYS B N 1
ATOM 1705 C CA . LYS B 1 57 ? 8.805 -23.547 -20.547 1 93 57 LYS B CA 1
ATOM 1706 C C . LYS B 1 57 ? 10.25 -23.609 -20.047 1 93 57 LYS B C 1
ATOM 1708 O O . LYS B 1 57 ? 11.07 -22.766 -20.406 1 93 57 LYS B O 1
ATOM 1713 N N . SER B 1 58 ? 10.445 -24.531 -19.172 1 91.69 58 SER B N 1
ATOM 1714 C CA . SER B 1 58 ? 11.797 -24.766 -18.688 1 91.69 58 SER B CA 1
ATOM 1715 C C . SER B 1 58 ? 12.578 -25.688 -19.625 1 91.69 58 SER B C 1
ATOM 1717 O O . SER B 1 58 ? 11.992 -26.375 -20.453 1 91.69 58 SER B O 1
ATOM 1719 N N . ASP B 1 59 ? 13.914 -25.609 -19.453 1 89.06 59 ASP B N 1
ATOM 1720 C CA . ASP B 1 59 ? 14.766 -26.547 -20.203 1 89.06 59 ASP B CA 1
ATOM 1721 C C . ASP B 1 59 ? 14.672 -27.953 -19.609 1 89.06 59 ASP B C 1
ATOM 1723 O O . ASP B 1 59 ? 15.07 -28.922 -20.266 1 89.06 59 ASP B O 1
ATOM 1727 N N . LYS B 1 60 ? 14.219 -28.047 -18.453 1 88.56 60 LYS B N 1
ATOM 1728 C CA . LYS B 1 60 ? 14.055 -29.359 -17.797 1 88.56 60 LYS B CA 1
ATOM 1729 C C . LYS B 1 60 ? 12.703 -29.969 -18.141 1 88.56 60 LYS B C 1
ATOM 1731 O O . LYS B 1 60 ? 11.664 -29.312 -18 1 88.56 60 LYS B O 1
ATOM 1736 N N . PRO B 1 61 ? 12.758 -31.203 -18.562 1 85.75 61 PRO B N 1
ATOM 1737 C CA . PRO B 1 61 ? 11.492 -31.844 -18.922 1 85.75 61 PRO B CA 1
ATOM 1738 C C . PRO B 1 61 ? 10.484 -31.859 -17.781 1 85.75 61 PRO B C 1
ATOM 1740 O O . PRO B 1 61 ? 10.844 -32.188 -16.641 1 85.75 61 PRO B O 1
ATOM 1743 N N . GLY B 1 62 ? 9.289 -31.453 -18.078 1 84.25 62 GLY B N 1
ATOM 1744 C CA . GLY B 1 62 ? 8.195 -31.531 -17.125 1 84.25 62 GLY B CA 1
ATOM 1745 C C . GLY B 1 62 ? 8.172 -30.359 -16.156 1 84.25 62 GLY B C 1
ATOM 1746 O O . GLY B 1 62 ? 7.355 -30.312 -15.234 1 84.25 62 GLY B O 1
ATOM 1747 N N . LYS B 1 63 ? 9.078 -29.516 -16.375 1 91.56 63 LYS B N 1
ATOM 1748 C CA . LYS B 1 63 ? 9.156 -28.375 -15.469 1 91.56 63 LYS B CA 1
ATOM 1749 C C . LYS B 1 63 ? 8.898 -27.062 -16.203 1 91.56 63 LYS B C 1
ATOM 1751 O O . LYS B 1 63 ? 8.891 -27.031 -17.438 1 91.56 63 LYS B O 1
ATOM 1756 N N . PHE B 1 64 ? 8.523 -26.094 -15.477 1 94.56 64 PHE B N 1
ATOM 1757 C CA . PHE B 1 64 ? 8.336 -24.766 -16.062 1 94.56 64 PHE B CA 1
ATOM 1758 C C . PHE B 1 64 ? 8.836 -23.688 -15.109 1 94.56 64 PHE B C 1
ATOM 1760 O O . PHE B 1 64 ? 9.039 -23.938 -13.922 1 94.56 64 PHE B O 1
ATOM 1767 N N . ASP B 1 65 ? 9.094 -22.547 -15.609 1 96.88 65 ASP B N 1
ATOM 1768 C CA . ASP B 1 65 ? 9.445 -21.359 -14.836 1 96.88 65 ASP B CA 1
ATOM 1769 C C . ASP B 1 65 ? 8.25 -20.406 -14.711 1 96.88 65 ASP B C 1
ATOM 1771 O O . ASP B 1 65 ? 7.457 -20.266 -15.648 1 96.88 65 ASP B O 1
ATOM 1775 N N . TYR B 1 66 ? 8.219 -19.859 -13.578 1 96.81 66 TYR B N 1
ATOM 1776 C CA . TYR B 1 66 ? 7.078 -19.016 -13.273 1 96.81 66 TYR B CA 1
ATOM 1777 C C . TYR B 1 66 ? 7.531 -17.703 -12.641 1 96.81 66 TYR B C 1
ATOM 1779 O O . TYR B 1 66 ? 8.453 -17.688 -11.812 1 96.81 66 TYR B O 1
ATOM 1787 N N . SER B 1 67 ? 6.828 -16.578 -13.055 1 97.75 67 SER B N 1
ATOM 1788 C CA . SER B 1 67 ? 7.18 -15.266 -12.516 1 97.75 67 SER B CA 1
ATOM 1789 C C . SER B 1 67 ? 5.941 -14.508 -12.039 1 97.75 67 SER B C 1
ATOM 1791 O O . SER B 1 67 ? 4.906 -14.531 -12.711 1 97.75 67 SER B O 1
ATOM 1793 N N . ASN B 1 68 ? 6.008 -13.961 -10.852 1 97.44 68 ASN B N 1
ATOM 1794 C CA . ASN B 1 68 ? 5.109 -12.922 -10.367 1 97.44 68 ASN B CA 1
ATOM 1795 C C . ASN B 1 68 ? 5.664 -11.523 -10.648 1 97.44 68 ASN B C 1
ATOM 1797 O O . ASN B 1 68 ? 6.727 -11.156 -10.141 1 97.44 68 ASN B O 1
ATOM 1801 N N . LEU B 1 69 ? 4.992 -10.727 -11.406 1 97.62 69 LEU B N 1
ATOM 1802 C CA . LEU B 1 69 ? 5.535 -9.469 -11.898 1 97.62 69 LEU B CA 1
ATOM 1803 C C . LEU B 1 69 ? 4.707 -8.289 -11.398 1 97.62 69 LEU B C 1
ATOM 1805 O O . LEU B 1 69 ? 3.475 -8.336 -11.43 1 97.62 69 LEU B O 1
ATOM 1809 N N . THR B 1 70 ? 5.387 -7.234 -10.977 1 96.5 70 THR B N 1
ATOM 1810 C CA . THR B 1 70 ? 4.805 -5.938 -10.641 1 96.5 70 THR B CA 1
ATOM 1811 C C . THR B 1 70 ? 5.734 -4.801 -11.062 1 96.5 70 THR B C 1
ATOM 1813 O O . THR B 1 70 ? 6.797 -5.047 -11.633 1 96.5 70 THR B O 1
ATOM 1816 N N .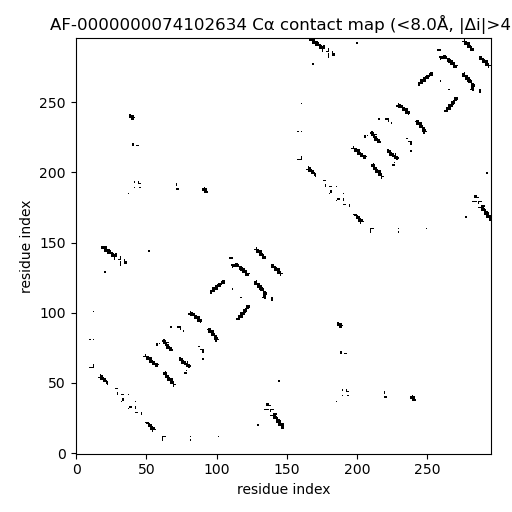 SER B 1 71 ? 5.289 -3.604 -10.844 1 93.5 71 SER B N 1
ATOM 1817 C CA . SER B 1 71 ? 6.141 -2.455 -11.133 1 93.5 71 SER B CA 1
ATOM 1818 C C . SER B 1 71 ? 7.215 -2.281 -10.062 1 93.5 71 SER B C 1
ATOM 1820 O O . SER B 1 71 ? 8.227 -1.62 -10.297 1 93.5 71 SER B O 1
ATOM 1822 N N . LYS B 1 72 ? 7.105 -2.842 -8.93 1 93.38 72 LYS B N 1
ATOM 1823 C CA . LYS B 1 72 ? 8.016 -2.566 -7.828 1 93.38 72 LYS B CA 1
ATOM 1824 C C . LYS B 1 72 ? 8.906 -3.773 -7.527 1 93.38 72 LYS B C 1
ATOM 1826 O O . LYS B 1 72 ? 9.992 -3.629 -6.965 1 93.38 72 LYS B O 1
ATOM 1831 N N . LYS B 1 73 ? 8.344 -4.98 -7.809 1 94.38 73 LYS B N 1
ATOM 1832 C CA . LYS B 1 73 ? 9.07 -6.203 -7.477 1 94.38 73 LYS B CA 1
ATOM 1833 C C . LYS B 1 73 ? 8.672 -7.352 -8.398 1 94.38 73 LYS B C 1
ATOM 1835 O O . LYS B 1 73 ? 7.496 -7.5 -8.742 1 94.38 73 LYS B O 1
ATOM 1840 N N . ASN B 1 74 ? 9.664 -8.102 -8.734 1 96.75 74 ASN B N 1
ATOM 1841 C CA . ASN B 1 74 ? 9.438 -9.352 -9.453 1 96.75 74 ASN B CA 1
ATOM 1842 C C . ASN B 1 74 ? 9.977 -10.555 -8.688 1 96.75 74 ASN B C 1
ATOM 1844 O O . ASN B 1 74 ? 11.047 -10.477 -8.086 1 96.75 74 ASN B O 1
ATOM 1848 N N . VAL B 1 75 ? 9.172 -11.594 -8.703 1 96.88 75 VAL B N 1
ATOM 1849 C CA . VAL B 1 75 ? 9.578 -12.852 -8.086 1 96.88 75 VAL B CA 1
A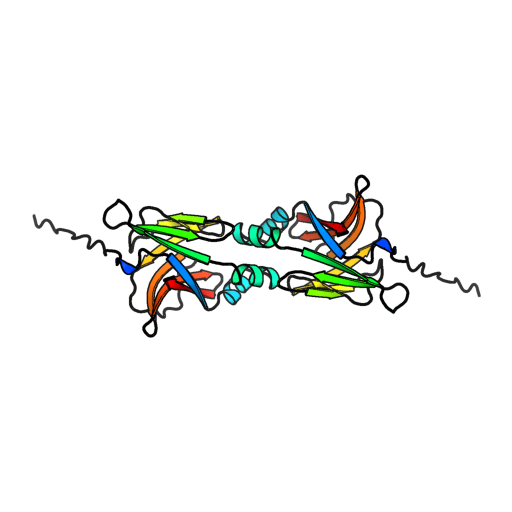TOM 1850 C C . VAL B 1 75 ? 9.555 -13.969 -9.125 1 96.88 75 VAL B C 1
ATOM 1852 O O . VAL B 1 75 ? 8.602 -14.078 -9.906 1 96.88 75 VAL B O 1
ATOM 1855 N N . HIS B 1 76 ? 10.656 -14.836 -9.047 1 97.25 76 HIS B N 1
ATOM 1856 C CA . HIS B 1 76 ? 10.797 -15.891 -10.039 1 97.25 76 HIS B CA 1
ATOM 1857 C C . HIS B 1 76 ? 10.953 -17.25 -9.383 1 97.25 76 HIS B C 1
ATOM 1859 O O . HIS B 1 76 ? 11.711 -17.406 -8.422 1 97.25 76 HIS B O 1
ATOM 1865 N N . TYR B 1 77 ? 10.18 -18.156 -9.789 1 97.25 77 TYR B N 1
ATOM 1866 C CA . TYR B 1 77 ? 10.305 -19.562 -9.438 1 97.25 77 TYR B CA 1
ATOM 1867 C C . TYR B 1 77 ? 10.852 -20.375 -10.609 1 97.25 77 TYR B C 1
ATOM 1869 O O . TYR B 1 77 ? 10.25 -20.391 -11.688 1 97.25 77 TYR B O 1
ATOM 1877 N N . GLU B 1 78 ? 11.891 -21.109 -10.391 1 96.31 78 GLU B N 1
ATOM 1878 C CA . GLU B 1 78 ? 12.492 -21.891 -11.469 1 96.31 78 GLU B CA 1
ATOM 1879 C C . GLU B 1 78 ? 12.219 -23.391 -11.289 1 96.31 78 GLU B C 1
ATOM 1881 O O . GLU B 1 78 ? 12.242 -23.906 -10.172 1 96.31 78 GLU B O 1
ATOM 1886 N N . GLY B 1 79 ? 12.008 -24 -12.383 1 94.44 79 GLY B N 1
ATOM 1887 C CA . GLY B 1 79 ? 11.891 -25.453 -12.406 1 94.44 79 GLY B CA 1
ATOM 1888 C C . GLY B 1 79 ? 10.719 -25.969 -11.586 1 94.44 79 GLY B C 1
ATOM 1889 O O . GLY B 1 79 ? 10.867 -26.922 -10.82 1 94.44 79 GLY B O 1
ATOM 1890 N N . VAL B 1 80 ? 9.625 -25.359 -11.727 1 94.94 80 VAL B N 1
ATOM 1891 C CA . VAL B 1 80 ? 8.43 -25.75 -10.984 1 94.94 80 VAL B CA 1
ATOM 1892 C C . VAL B 1 80 ? 7.801 -26.984 -11.617 1 94.94 80 VAL B C 1
ATOM 1894 O O . VAL B 1 80 ? 7.785 -27.125 -12.844 1 94.94 80 VAL B O 1
ATOM 1897 N N . GLU B 1 81 ? 7.285 -27.875 -10.734 1 91.25 81 GLU B N 1
ATOM 1898 C CA . GLU B 1 81 ? 6.586 -29.078 -11.18 1 91.25 81 GLU B CA 1
ATOM 1899 C C . GLU B 1 81 ? 5.129 -29.078 -10.727 1 91.25 81 GLU B C 1
ATOM 1901 O O . GLU B 1 81 ? 4.836 -28.781 -9.562 1 91.25 81 GLU B O 1
ATOM 1906 N N . LEU B 1 82 ? 4.305 -29.406 -11.695 1 89.38 82 LEU B N 1
ATOM 1907 C CA . LEU B 1 82 ? 2.895 -29.484 -11.32 1 89.38 82 LEU B CA 1
ATOM 1908 C C . LEU B 1 82 ? 2.678 -30.516 -10.219 1 89.38 82 LEU B C 1
ATOM 1910 O O . LEU B 1 82 ? 3.246 -31.609 -10.266 1 89.38 82 LEU B O 1
ATOM 1914 N N . GLY B 1 83 ? 1.903 -30.078 -9.258 1 87.19 83 GLY B N 1
ATOM 1915 C CA . GLY B 1 83 ? 1.513 -31 -8.195 1 87.19 83 GLY B CA 1
ATOM 1916 C C . GLY B 1 83 ? 2.537 -31.094 -7.078 1 87.19 83 GLY B C 1
ATOM 1917 O O . GLY B 1 83 ? 2.291 -31.719 -6.051 1 87.19 83 GLY B O 1
ATOM 1918 N N . LYS B 1 84 ? 3.645 -30.578 -7.254 1 90.31 84 LYS B N 1
ATOM 1919 C CA . LYS B 1 84 ? 4.68 -30.641 -6.227 1 90.31 84 LYS B CA 1
ATOM 1920 C C . LYS B 1 84 ? 4.758 -29.328 -5.445 1 90.31 84 LYS B C 1
ATOM 1922 O O . LYS B 1 84 ? 4.836 -28.25 -6.035 1 90.31 84 LYS B O 1
ATOM 1927 N N . GLU B 1 85 ? 4.754 -29.516 -4.168 1 92.62 85 GLU B N 1
ATOM 1928 C CA . GLU B 1 85 ? 4.855 -28.344 -3.291 1 92.62 85 GLU B CA 1
ATOM 1929 C C . GLU B 1 85 ? 6.312 -27.922 -3.104 1 92.62 85 GLU B C 1
ATOM 1931 O O . GLU B 1 85 ? 7.207 -28.766 -3.055 1 92.62 85 GLU B O 1
ATOM 1936 N N . PHE B 1 86 ? 6.574 -26.688 -2.957 1 95.62 86 PHE B N 1
ATOM 1937 C CA . PHE B 1 86 ? 7.887 -26.156 -2.625 1 95.62 86 PHE B CA 1
ATOM 1938 C C . PHE B 1 86 ? 7.754 -24.875 -1.809 1 95.62 86 PHE B C 1
ATOM 1940 O O . PHE B 1 86 ? 6.648 -24.359 -1.626 1 95.62 86 PHE B O 1
ATOM 1947 N N . VAL B 1 87 ? 8.836 -24.406 -1.226 1 95.19 87 VAL B N 1
ATOM 1948 C CA . VAL B 1 87 ? 8.852 -23.172 -0.469 1 95.19 87 VAL B CA 1
ATOM 1949 C C . VAL B 1 87 ? 9.438 -22.047 -1.328 1 95.19 87 VAL B C 1
ATOM 1951 O O . VAL B 1 87 ? 10.523 -22.203 -1.897 1 95.19 87 VAL B O 1
ATOM 1954 N N . GLY B 1 88 ? 8.664 -21 -1.498 1 94.75 88 GLY B N 1
ATOM 1955 C CA . GLY B 1 88 ? 9.117 -19.859 -2.271 1 94.75 88 GLY B CA 1
ATOM 1956 C C . GLY B 1 88 ? 8.781 -18.531 -1.627 1 94.75 88 GLY B C 1
ATOM 1957 O O . GLY B 1 88 ? 7.887 -18.453 -0.781 1 94.75 88 GLY B O 1
ATOM 1958 N N . GLU B 1 89 ? 9.508 -17.562 -2.074 1 93.12 89 GLU B N 1
ATOM 1959 C CA . GLU B 1 89 ? 9.242 -16.203 -1.61 1 93.12 89 GLU B CA 1
ATOM 1960 C C . GLU B 1 89 ? 8.148 -15.539 -2.439 1 93.12 89 GLU B C 1
ATOM 1962 O O . GLU B 1 89 ? 8.117 -15.688 -3.664 1 93.12 89 GLU B O 1
ATOM 1967 N N . GLY B 1 90 ? 7.207 -14.836 -1.69 1 91.69 90 GLY B N 1
ATOM 1968 C CA . GLY B 1 90 ? 6.188 -14.086 -2.404 1 91.69 90 GLY B CA 1
ATOM 1969 C C . GLY B 1 90 ? 6.555 -12.625 -2.602 1 91.69 90 GLY B C 1
ATOM 1970 O O . GLY B 1 90 ? 7.688 -12.219 -2.328 1 91.69 90 GLY B O 1
ATOM 1971 N N . LEU B 1 91 ? 5.57 -11.93 -3.141 1 91.12 91 LEU B N 1
ATOM 1972 C CA . LEU B 1 91 ? 5.77 -10.508 -3.412 1 91.12 91 LEU B CA 1
ATOM 1973 C C . LEU B 1 91 ? 5.914 -9.719 -2.115 1 91.12 91 LEU B C 1
ATOM 1975 O O . LEU B 1 91 ? 6.48 -8.625 -2.107 1 91.12 91 LEU B O 1
ATOM 1979 N N . TYR B 1 92 ? 5.438 -10.305 -1.011 1 86.38 92 TYR B N 1
ATOM 1980 C CA . TYR B 1 92 ? 5.473 -9.586 0.261 1 86.38 92 TYR B CA 1
ATOM 1981 C C . TYR B 1 92 ? 6.711 -9.961 1.063 1 86.38 92 TYR B C 1
ATOM 1983 O O . TYR B 1 92 ? 6.797 -9.672 2.26 1 86.38 92 TYR B O 1
ATOM 1991 N N . SER B 1 93 ? 7.645 -10.68 0.427 1 87 93 SER B N 1
ATOM 1992 C CA . SER B 1 93 ? 8.953 -11.062 0.94 1 87 93 SER B CA 1
ATOM 1993 C C . SER B 1 93 ? 8.828 -12.016 2.121 1 87 93 SER B C 1
ATOM 1995 O O . SER B 1 93 ? 9.664 -12.016 3.023 1 87 93 SER B O 1
ATOM 1997 N N . THR B 1 94 ? 7.777 -12.617 2.168 1 87 94 THR B N 1
ATOM 1998 C CA . THR B 1 94 ? 7.578 -13.711 3.111 1 87 94 THR B CA 1
ATOM 1999 C C . THR B 1 94 ? 7.566 -15.055 2.385 1 87 94 THR B C 1
ATOM 2001 O O . THR B 1 94 ? 7.16 -15.133 1.224 1 87 94 THR B O 1
ATOM 2004 N N . LYS B 1 95 ? 8.047 -16.047 3.117 1 91 95 LYS B N 1
ATOM 2005 C CA . LYS B 1 95 ? 8.07 -17.375 2.543 1 91 95 LYS B CA 1
ATOM 2006 C C . LYS B 1 95 ? 6.719 -18.078 2.709 1 91 95 LYS B C 1
ATOM 2008 O O . LYS B 1 95 ? 6.062 -17.922 3.744 1 91 95 LYS B O 1
ATOM 2013 N N . HIS B 1 96 ? 6.449 -18.766 1.671 1 92.31 96 HIS B N 1
ATOM 2014 C CA . HIS B 1 96 ? 5.195 -19.516 1.626 1 92.31 96 HIS B CA 1
ATOM 2015 C C . HIS B 1 96 ? 5.387 -20.875 0.983 1 92.31 96 HIS B C 1
ATOM 2017 O O . HIS B 1 96 ? 6.316 -21.078 0.196 1 92.31 96 HIS B O 1
ATOM 2023 N N . LYS B 1 97 ? 4.488 -21.734 1.413 1 93.81 97 LYS B N 1
ATOM 2024 C CA . LYS B 1 97 ? 4.316 -22.922 0.578 1 93.81 97 LYS B CA 1
ATOM 2025 C C . LYS B 1 97 ? 3.58 -22.578 -0.714 1 93.81 97 LYS B C 1
ATOM 2027 O O . LYS B 1 97 ? 2.645 -21.781 -0.708 1 93.81 97 LYS B O 1
ATOM 2032 N N . VAL B 1 98 ? 4.008 -23.266 -1.792 1 94.44 98 VAL B N 1
ATOM 2033 C CA . VAL B 1 98 ? 3.441 -22.953 -3.102 1 94.44 98 VAL B CA 1
ATOM 2034 C C . VAL B 1 98 ? 3.102 -24.25 -3.832 1 94.44 98 VAL B C 1
ATOM 2036 O O . VAL B 1 98 ? 3.889 -25.203 -3.82 1 94.44 98 VAL B O 1
ATOM 2039 N N . THR B 1 99 ? 2.01 -24.266 -4.434 1 91.75 99 THR B N 1
ATOM 2040 C CA . THR B 1 99 ? 1.632 -25.406 -5.258 1 91.75 99 THR B CA 1
ATOM 2041 C C . THR B 1 99 ? 0.945 -24.953 -6.539 1 91.75 99 THR B C 1
ATOM 2043 O O . THR B 1 99 ? 0.177 -23.984 -6.523 1 91.75 99 THR B O 1
ATOM 2046 N N . PHE B 1 100 ? 1.277 -25.625 -7.613 1 90.69 100 PHE B N 1
ATOM 2047 C CA . PHE B 1 100 ? 0.611 -25.453 -8.898 1 90.69 100 PHE B CA 1
ATOM 2048 C C . PHE B 1 100 ? -0.162 -26.703 -9.289 1 90.69 100 PHE B C 1
ATOM 2050 O O . PHE B 1 100 ? 0.38 -27.812 -9.242 1 90.69 100 PHE B O 1
ATOM 2057 N N . ASP B 1 101 ? -1.431 -26.438 -9.703 1 86.44 101 ASP B N 1
ATOM 2058 C CA . ASP B 1 101 ? -2.244 -27.578 -10.133 1 86.44 101 ASP B CA 1
ATOM 2059 C C . ASP B 1 101 ? -3.057 -27.234 -11.383 1 86.44 101 ASP B C 1
ATOM 2061 O O . ASP B 1 101 ? -3.383 -26.062 -11.609 1 86.44 101 ASP B O 1
ATOM 2065 N N . LEU B 1 102 ? -3.188 -28.141 -12.336 1 75.06 102 LEU B N 1
ATOM 2066 C CA . LEU B 1 102 ? -4.039 -27.984 -13.508 1 75.06 102 LEU B CA 1
ATOM 2067 C C . LEU B 1 102 ? -5.484 -28.359 -13.18 1 75.06 102 LEU B C 1
ATOM 2069 O O . LEU B 1 102 ? -5.824 -29.531 -13.094 1 75.06 102 LEU B O 1
ATOM 2073 N N . ARG B 1 103 ? -6.031 -27.75 -12.117 1 65.56 103 ARG B N 1
ATOM 2074 C CA . ARG B 1 103 ? -7.375 -28.219 -11.781 1 65.56 103 ARG B CA 1
ATOM 2075 C C . ARG B 1 103 ? -8.383 -27.75 -12.82 1 65.56 103 ARG B C 1
ATOM 2077 O O . ARG B 1 103 ? -8.273 -26.641 -13.359 1 65.56 103 ARG B O 1
ATOM 2084 N N . HIS B 1 104 ? -8.844 -28.484 -13.617 1 58.28 104 HIS B N 1
ATOM 2085 C CA . HIS B 1 104 ? -9.961 -28.109 -14.469 1 58.28 104 HIS B CA 1
ATOM 2086 C C . HIS B 1 104 ? -11.078 -27.453 -13.656 1 58.28 104 HIS B C 1
ATOM 2088 O O . HIS B 1 104 ? -11.734 -26.531 -14.125 1 58.28 104 HIS B O 1
ATOM 2094 N N . ASN B 1 105 ? -11.617 -28.188 -12.695 1 52.78 105 ASN B N 1
ATOM 2095 C CA . ASN B 1 105 ? -12.875 -27.719 -12.125 1 52.78 105 ASN B CA 1
ATOM 2096 C C . ASN B 1 105 ? -12.664 -27.031 -10.781 1 52.78 105 ASN B C 1
ATOM 2098 O O . ASN B 1 105 ? -11.906 -27.516 -9.945 1 52.78 105 ASN B O 1
ATOM 2102 N N . PRO B 1 106 ? -12.844 -25.719 -10.836 1 51.91 106 PRO B N 1
ATOM 2103 C CA . PRO B 1 106 ? -12.648 -24.781 -9.719 1 51.91 106 PRO B CA 1
ATOM 2104 C C . PRO B 1 106 ? -13.047 -25.391 -8.375 1 51.91 106 PRO B C 1
ATOM 2106 O O . PRO B 1 106 ? -14.156 -25.906 -8.227 1 51.91 106 PRO B O 1
ATOM 2109 N N . ILE B 1 107 ? -12.164 -26.078 -7.695 1 50.19 107 ILE B N 1
ATOM 2110 C CA . ILE B 1 107 ? -12.555 -26.438 -6.332 1 50.19 107 ILE B CA 1
ATOM 2111 C C . ILE B 1 107 ? -13.188 -25.234 -5.641 1 50.19 107 ILE B C 1
ATOM 2113 O O . ILE B 1 107 ? -12.547 -24.188 -5.488 1 50.19 107 ILE B O 1
ATOM 2117 N N . GLU B 1 108 ? -14.461 -25.219 -5.852 1 53.44 108 GLU B N 1
ATOM 2118 C CA . GLU B 1 108 ? -15.297 -24.328 -5.039 1 53.44 108 GLU B CA 1
ATOM 2119 C C . GLU B 1 108 ? -14.797 -24.266 -3.6 1 53.44 108 GLU B C 1
ATOM 2121 O O . GLU B 1 108 ? -15.328 -23.516 -2.783 1 53.44 108 GLU B O 1
ATOM 2126 N N . LYS B 1 109 ? -13.852 -25.156 -3.371 1 54.62 109 LYS B N 1
ATOM 2127 C CA . LYS B 1 109 ? -13.641 -25.203 -1.927 1 54.62 109 LYS B CA 1
ATOM 2128 C C . LYS B 1 109 ? -12.961 -23.922 -1.435 1 54.62 109 LYS B C 1
ATOM 2130 O O . LYS B 1 109 ? -11.984 -23.469 -2.029 1 54.62 109 LYS B O 1
ATOM 2135 N N . GLU B 1 110 ? -13.688 -23.234 -0.739 1 57.47 110 GLU B N 1
ATOM 2136 C CA . GLU B 1 110 ? -13.383 -22 -0.019 1 57.47 110 GLU B CA 1
ATOM 2137 C C . GLU B 1 110 ? -12.242 -22.219 0.973 1 57.47 110 GLU B C 1
ATOM 2139 O O . GLU B 1 110 ? -12.047 -21.406 1.889 1 57.47 110 GLU B O 1
ATOM 2144 N N . GLU B 1 111 ? -11.656 -23.391 0.9 1 59.66 111 GLU B N 1
ATOM 2145 C CA . GLU B 1 111 ? -10.656 -23.5 1.959 1 59.66 111 GLU B CA 1
ATOM 2146 C C . GLU B 1 111 ? -9.242 -23.516 1.385 1 59.66 111 GLU B C 1
ATOM 2148 O O . GLU B 1 111 ? -8.992 -24.156 0.359 1 59.66 111 GLU B O 1
ATOM 2153 N N . ALA B 1 112 ? -8.523 -22.547 1.624 1 65 112 ALA B N 1
ATOM 2154 C CA . ALA B 1 112 ? -7.086 -22.547 1.347 1 65 112 ALA B CA 1
ATOM 2155 C C . ALA B 1 112 ? -6.285 -22.859 2.609 1 65 112 ALA B C 1
ATOM 2157 O O . ALA B 1 112 ? -6.754 -22.609 3.723 1 65 112 ALA B O 1
ATOM 2158 N N . LYS B 1 113 ? -5.297 -23.594 2.367 1 67.88 113 LYS B N 1
ATOM 2159 C CA . LYS B 1 113 ? -4.375 -23.859 3.469 1 67.88 113 LYS B CA 1
ATOM 2160 C C . LYS B 1 113 ? -3.705 -22.578 3.955 1 67.88 113 LYS B C 1
ATOM 2162 O O . LYS B 1 113 ? -3.262 -21.766 3.146 1 67.88 113 LYS B O 1
ATOM 2167 N N . ASP B 1 114 ? -3.727 -22.391 5.172 1 69 114 ASP B N 1
ATOM 2168 C CA . ASP B 1 114 ? -3.104 -21.203 5.754 1 69 114 ASP B CA 1
ATOM 2169 C C . ASP B 1 114 ? -1.638 -21.094 5.34 1 69 114 ASP B C 1
ATOM 2171 O O . ASP B 1 114 ? -0.897 -22.078 5.391 1 69 114 ASP B O 1
ATOM 2175 N N . GLY B 1 115 ? -1.282 -20.031 4.742 1 75.94 115 GLY B N 1
ATOM 2176 C CA . GLY B 1 115 ? 0.108 -19.734 4.422 1 75.94 115 GLY B CA 1
ATOM 2177 C C . GLY B 1 115 ? 0.553 -20.344 3.104 1 75.94 115 GLY B C 1
ATOM 2178 O O . GLY B 1 115 ? 1.747 -20.359 2.797 1 75.94 115 GLY B O 1
ATOM 2179 N N . THR B 1 116 ? -0.378 -20.938 2.361 1 84.25 116 THR B N 1
ATOM 2180 C CA . THR B 1 116 ? -0.015 -21.562 1.099 1 84.25 116 THR B CA 1
ATOM 2181 C C . THR B 1 116 ? -0.6 -20.797 -0.08 1 84.25 116 THR B C 1
ATOM 2183 O O . THR B 1 116 ? -1.768 -20.406 -0.053 1 84.25 116 THR B O 1
ATOM 2186 N N . TYR B 1 117 ? 0.269 -20.547 -1.024 1 90.38 117 TYR B N 1
ATOM 2187 C CA . TYR B 1 117 ? -0.197 -20.094 -2.326 1 90.38 117 TYR B CA 1
ATOM 2188 C C . TYR B 1 117 ? -0.597 -21.266 -3.213 1 90.38 117 TYR B C 1
ATOM 2190 O O . TYR B 1 117 ? 0.231 -22.125 -3.527 1 90.38 117 TYR B O 1
ATOM 2198 N N . GLU B 1 118 ? -1.803 -21.219 -3.605 1 91.31 118 GLU B N 1
ATOM 2199 C CA . GLU B 1 118 ? -2.279 -22.266 -4.516 1 91.31 118 GLU B CA 1
ATOM 2200 C C . GLU B 1 118 ? -2.561 -21.688 -5.902 1 91.31 118 GLU B C 1
ATOM 2202 O O . GLU B 1 118 ? -3.393 -20.797 -6.055 1 91.31 118 GLU B O 1
ATOM 2207 N N . TYR B 1 119 ? -1.896 -22.234 -6.867 1 91.69 119 TYR B N 1
ATOM 2208 C CA . TYR B 1 119 ? -2.119 -21.875 -8.266 1 91.69 119 TYR B CA 1
ATOM 2209 C C . TYR B 1 119 ? -2.875 -22.984 -8.992 1 91.69 119 TYR B C 1
ATOM 2211 O O . TYR B 1 119 ? -2.541 -24.156 -8.867 1 91.69 119 TYR B O 1
ATOM 2219 N N . SER B 1 120 ? -3.859 -22.547 -9.727 1 89.56 120 SER B N 1
ATOM 2220 C CA . SER B 1 120 ? -4.609 -23.5 -10.531 1 89.56 120 SER B CA 1
ATOM 2221 C C . SER B 1 120 ? -4.957 -22.922 -11.898 1 89.56 120 SER B C 1
ATOM 2223 O O . SER B 1 120 ? -5.293 -21.75 -12.016 1 89.56 120 SER B O 1
ATOM 2225 N N . PHE B 1 121 ? -4.902 -23.688 -12.883 1 87.38 121 PHE B N 1
ATOM 2226 C CA . PHE B 1 121 ? -5.453 -23.359 -14.188 1 87.38 121 PHE B CA 1
ATOM 2227 C C . PHE B 1 121 ? -6.887 -23.859 -14.32 1 87.38 121 PHE B C 1
ATOM 2229 O O . PHE B 1 121 ? -7.133 -25.062 -14.312 1 87.38 121 PHE B O 1
ATOM 2236 N N . ILE B 1 122 ? -7.758 -22.844 -14.477 1 85.81 122 ILE B N 1
ATOM 2237 C CA . ILE B 1 122 ? -9.156 -23.25 -14.414 1 85.81 122 ILE B CA 1
ATOM 2238 C C . ILE B 1 122 ? -9.914 -22.719 -15.625 1 85.81 122 ILE B C 1
ATOM 2240 O O . ILE B 1 122 ? -9.43 -21.812 -16.312 1 85.81 122 ILE B O 1
ATOM 2244 N N . ASN B 1 123 ? -11.055 -23.406 -15.852 1 84.62 123 ASN B N 1
ATOM 2245 C CA . ASN B 1 123 ? -12.078 -22.891 -16.766 1 84.62 123 ASN B CA 1
ATOM 2246 C C . ASN B 1 123 ? -13.344 -22.484 -16.016 1 84.62 123 ASN B C 1
ATOM 2248 O O . ASN B 1 123 ? -13.938 -23.297 -15.297 1 84.62 123 ASN B O 1
ATOM 2252 N N . LYS B 1 124 ? -13.594 -21.266 -16.062 1 80.88 124 LYS B N 1
ATOM 2253 C CA . LYS B 1 124 ? -14.789 -20.734 -15.43 1 80.88 124 LYS B CA 1
ATOM 2254 C C . LYS B 1 124 ? -15.695 -20.047 -16.453 1 80.88 124 LYS B C 1
ATOM 2256 O O . LYS B 1 124 ? -15.328 -19.031 -17.047 1 80.88 124 LYS B O 1
ATOM 2261 N N . GLY B 1 125 ? -16.922 -20.672 -16.641 1 81.31 125 GLY B N 1
ATOM 2262 C CA . GLY B 1 125 ? -17.875 -20.094 -17.578 1 81.31 125 GLY B CA 1
ATOM 2263 C C . GLY B 1 125 ? -17.359 -20.047 -19 1 81.31 125 GLY B C 1
ATOM 2264 O O . GLY B 1 125 ? -17.609 -19.094 -19.734 1 81.31 125 GLY B O 1
ATOM 2265 N N . GLY B 1 126 ? -16.5 -20.906 -19.312 1 82.75 126 GLY B N 1
ATOM 2266 C CA . GLY B 1 126 ? -15.961 -20.953 -20.672 1 82.75 126 GLY B CA 1
ATOM 2267 C C . GLY B 1 126 ? -14.688 -20.141 -20.844 1 82.75 126 GLY B C 1
ATOM 2268 O O . GLY B 1 126 ? -14.125 -20.094 -21.938 1 82.75 126 GLY B O 1
ATOM 2269 N N . GLU B 1 127 ? -14.367 -19.531 -19.797 1 87.31 127 GLU B N 1
ATOM 2270 C CA . GLU B 1 127 ? -13.141 -18.75 -19.859 1 87.31 127 GLU B CA 1
ATOM 2271 C C . GLU B 1 127 ? -12.031 -19.391 -19.031 1 87.31 127 GLU B C 1
ATOM 2273 O O . GLU B 1 127 ? -12.289 -19.906 -17.938 1 87.31 127 GLU B O 1
ATOM 2278 N N . GLU B 1 128 ? -10.875 -19.375 -19.547 1 87.19 128 GLU B N 1
ATOM 2279 C CA . GLU B 1 128 ? -9.727 -19.953 -18.859 1 87.19 128 GLU B CA 1
ATOM 2280 C C . GLU B 1 128 ? -9 -18.922 -18.016 1 87.19 128 GLU B C 1
ATOM 2282 O O . GLU B 1 128 ? -8.805 -17.781 -18.438 1 87.19 128 GLU B O 1
ATOM 2287 N N . PHE B 1 129 ? -8.703 -19.359 -16.766 1 91.31 129 PHE B N 1
ATOM 2288 C CA . PHE B 1 129 ? -7.996 -18.484 -15.836 1 91.31 129 PHE B CA 1
ATOM 2289 C C . PHE B 1 129 ? -6.84 -19.219 -15.172 1 91.31 129 PHE B C 1
ATOM 2291 O O . PHE B 1 129 ? -6.902 -20.438 -14.969 1 91.31 129 PHE B O 1
ATOM 2298 N N . LEU B 1 130 ? -5.785 -18.484 -14.945 1 92.38 130 LEU B N 1
ATOM 2299 C CA . LEU B 1 130 ? -4.914 -18.844 -13.828 1 92.38 130 LEU B CA 1
ATOM 2300 C C . LEU B 1 130 ? -5.48 -18.328 -12.508 1 92.38 130 LEU B C 1
ATOM 2302 O O . LEU B 1 130 ? -5.602 -17.109 -12.312 1 92.38 130 LEU B O 1
ATOM 2306 N N . LEU B 1 131 ? -5.848 -19.203 -11.664 1 92.88 131 LEU B N 1
ATOM 2307 C CA . LEU B 1 131 ? -6.406 -18.875 -10.359 1 92.88 131 LEU B CA 1
ATOM 2308 C C . LEU B 1 131 ? -5.34 -18.969 -9.273 1 92.88 131 LEU B C 1
ATOM 2310 O O . LEU B 1 131 ? -4.641 -19.984 -9.172 1 92.88 131 LEU B O 1
ATOM 2314 N N . VAL B 1 132 ? -5.234 -17.938 -8.508 1 93.81 132 VAL B N 1
ATOM 2315 C CA . VAL B 1 132 ? -4.355 -17.938 -7.344 1 93.81 132 VAL B CA 1
ATOM 2316 C C . VAL B 1 132 ? -5.188 -17.781 -6.07 1 93.81 132 VAL B C 1
ATOM 2318 O O . VAL B 1 132 ? -5.906 -16.781 -5.91 1 93.81 132 VAL B O 1
ATOM 2321 N N . LYS B 1 133 ? -5.023 -18.719 -5.168 1 93 133 LYS B N 1
ATOM 2322 C CA . LYS B 1 133 ? -5.789 -18.734 -3.924 1 93 133 LYS B CA 1
ATOM 2323 C C . LYS B 1 133 ? -4.863 -18.672 -2.711 1 93 133 LYS B C 1
ATOM 2325 O O . LYS B 1 133 ? -3.826 -19.344 -2.684 1 93 133 LYS B O 1
ATOM 2330 N N . MET B 1 134 ? -5.301 -17.938 -1.732 1 91.94 134 MET B N 1
ATOM 2331 C CA . MET B 1 134 ? -4.609 -17.875 -0.448 1 91.94 134 MET B CA 1
ATOM 2332 C C . MET B 1 134 ? -5.59 -17.594 0.686 1 91.94 134 MET B C 1
ATOM 2334 O O . MET B 1 134 ? -6.586 -16.891 0.491 1 91.94 134 MET B O 1
ATOM 2338 N N . GLU B 1 135 ? -5.254 -18.125 1.813 1 91.94 135 GLU B N 1
ATOM 2339 C CA . GLU B 1 135 ? -6.039 -17.844 3.012 1 91.94 135 GLU B CA 1
ATOM 2340 C C . GLU B 1 135 ? -5.199 -17.141 4.07 1 91.94 135 GLU B C 1
ATOM 2342 O O . GLU B 1 135 ? -4.031 -17.484 4.277 1 91.94 135 GLU B O 1
ATOM 2347 N N . GLY B 1 136 ? -5.863 -16.219 4.707 1 89.5 136 GLY B N 1
ATOM 2348 C CA . GLY B 1 136 ? -5.266 -15.508 5.824 1 89.5 136 GLY B CA 1
ATOM 2349 C C . GLY B 1 136 ? -6.289 -14.922 6.781 1 89.5 136 GLY B C 1
ATOM 2350 O O . GLY B 1 136 ? -7.242 -14.266 6.355 1 89.5 136 GLY B O 1
ATOM 2351 N N . ASN B 1 137 ? -5.973 -15.164 8.086 1 91.88 137 ASN B N 1
ATOM 2352 C CA . ASN B 1 137 ? -6.832 -14.641 9.141 1 91.88 137 ASN B CA 1
ATOM 2353 C C . ASN B 1 137 ? -8.305 -14.93 8.867 1 91.88 137 ASN B C 1
ATOM 2355 O O . ASN B 1 137 ? -9.148 -14.047 9 1 91.88 137 ASN B O 1
ATOM 2359 N N . GLY B 1 138 ? -8.617 -16.047 8.305 1 90.75 138 GLY B N 1
ATOM 2360 C CA . GLY B 1 138 ? -9.977 -16.531 8.125 1 90.75 138 GLY B CA 1
ATOM 2361 C C . GLY B 1 138 ? -10.602 -16.094 6.82 1 90.75 138 GLY B C 1
ATOM 2362 O O . GLY B 1 138 ? -11.773 -16.391 6.555 1 90.75 138 GLY B O 1
ATOM 2363 N N . VAL B 1 139 ? -9.945 -15.406 6.012 1 94.12 139 VAL B N 1
ATOM 2364 C CA . VAL B 1 139 ? -10.484 -14.93 4.742 1 94.12 139 VAL B CA 1
ATOM 2365 C C . VAL B 1 139 ? -9.75 -15.602 3.582 1 94.12 139 VAL B C 1
ATOM 2367 O O . VAL B 1 139 ? -8.516 -15.633 3.557 1 94.12 139 VAL B O 1
ATOM 2370 N N . VAL B 1 140 ? -10.461 -16.188 2.641 1 93 140 VAL B N 1
ATOM 2371 C CA . VAL B 1 140 ? -9.883 -16.766 1.438 1 93 140 VAL B CA 1
ATOM 2372 C C . VAL B 1 140 ? -9.977 -15.781 0.279 1 93 140 VAL B C 1
ATOM 2374 O O . VAL B 1 140 ? -11.07 -15.32 -0.063 1 93 140 VAL B O 1
ATOM 2377 N N . ARG B 1 141 ? -8.875 -15.43 -0.233 1 94.69 141 ARG B N 1
ATOM 2378 C CA . ARG B 1 141 ? -8.844 -14.555 -1.401 1 94.69 141 ARG B CA 1
ATOM 2379 C C . ARG B 1 141 ? -8.547 -15.352 -2.67 1 94.69 141 ARG B C 1
ATOM 2381 O O . ARG B 1 141 ? -7.762 -16.297 -2.648 1 94.69 141 ARG B O 1
ATOM 2388 N N . LYS B 1 142 ? -9.242 -14.969 -3.77 1 94.5 142 LYS B N 1
ATOM 2389 C CA . LYS B 1 142 ? -9.07 -15.57 -5.09 1 94.5 142 LYS B CA 1
ATOM 2390 C C . LYS B 1 142 ? -8.758 -14.508 -6.141 1 94.5 142 LYS B C 1
ATOM 2392 O O . LYS B 1 142 ? -9.484 -13.531 -6.281 1 94.5 142 LYS B O 1
ATOM 2397 N N . ARG B 1 143 ? -7.73 -14.703 -6.805 1 96.25 143 ARG B N 1
ATOM 2398 C CA . ARG B 1 143 ? -7.34 -13.789 -7.875 1 96.25 143 ARG B CA 1
ATOM 2399 C C . ARG B 1 143 ? -7.273 -14.516 -9.219 1 96.25 143 ARG B C 1
ATOM 2401 O O . ARG B 1 143 ? -6.621 -15.555 -9.336 1 96.25 143 ARG B O 1
ATOM 2408 N N . PHE B 1 144 ? -7.949 -13.945 -10.164 1 95.06 144 PHE B N 1
ATOM 2409 C CA . PHE B 1 144 ? -8.094 -14.555 -11.477 1 95.06 144 PHE B CA 1
ATOM 2410 C C . PHE B 1 144 ? -7.281 -13.805 -12.516 1 95.06 144 PHE B C 1
ATOM 2412 O O . PHE B 1 144 ? -7.484 -12.609 -12.727 1 95.06 144 PHE B O 1
ATOM 2419 N N . TYR B 1 145 ? -6.426 -14.531 -13.086 1 96.19 145 TYR B N 1
ATOM 2420 C CA . TYR B 1 145 ? -5.586 -13.961 -14.133 1 96.19 145 TYR B CA 1
ATOM 2421 C C . TYR B 1 145 ? -5.965 -14.516 -15.5 1 96.19 145 TYR B C 1
ATOM 2423 O O . TYR B 1 145 ? -6.258 -15.711 -15.633 1 96.19 145 TYR B O 1
ATOM 2431 N N . LYS B 1 146 ? -5.934 -13.617 -16.406 1 94.94 146 LYS B N 1
ATOM 2432 C CA . LYS B 1 146 ? -6.301 -14 -17.766 1 94.94 146 LYS B CA 1
ATOM 2433 C C . LYS B 1 146 ? -5.145 -13.773 -18.734 1 94.94 146 LYS B C 1
ATOM 2435 O O . LYS B 1 146 ? -4.344 -12.852 -18.547 1 94.94 146 LYS B O 1
ATOM 2440 N N . ARG B 1 147 ? -5.195 -14.625 -19.781 1 91.88 147 ARG B N 1
ATOM 2441 C CA . ARG B 1 147 ? -4.152 -14.492 -20.797 1 91.88 147 ARG B CA 1
ATOM 2442 C C . ARG B 1 147 ? -4.238 -13.141 -21.5 1 91.88 147 ARG B C 1
ATOM 2444 O O . ARG B 1 147 ? -5.332 -12.672 -21.812 1 91.88 147 ARG B O 1
ATOM 2451 N N . MET B 1 148 ? -2.994 -12.516 -21.594 1 82.31 148 MET B N 1
ATOM 2452 C CA . MET B 1 148 ? -2.867 -11.242 -22.297 1 82.31 148 MET B CA 1
ATOM 2453 C C . MET B 1 148 ? -3.104 -11.422 -23.781 1 82.31 148 MET B C 1
ATOM 2455 O O . MET B 1 148 ? -2.818 -12.484 -24.344 1 82.31 148 MET B O 1
#

Foldseek 3Di:
DPPPPPPPPLPADDPVQQAKWWWDDKDCQLVQVVLVPDDDVVSVVVRPFTWMKGWHCDPDPSFIKIWIDGPVDIFIDGGDGAPDWDWGADPVRDIAIEHEHADADPPPPQDDDARYWYWYWYADPNFTWTWIWHDDNHGIMIITIHGD/DPPPPPPVPLVADDPVQQAKWWWDDKDCQLVQVVLVPDDPVVSVVVRPFTWMKGWHCDPDPSFIKIWIDGPVDIFIDGGDGAPDWDWGADPVRDIAIEHEYADADPPPPQDDDARYWYWYWYADPNFTWTWIWHDDNHGIMIITIHGD

Nearest PDB structures (foldseek):
  6i8x-assembly2_B  TM=7.185E-01  e=1.532E-11  Ascaris suum
  6mpk-assembly1_A  TM=6.792E-01  e=8.593E-06  Homo sapiens
  3f9d-assembly1_A  TM=6.495E-01  e=8.138E-06  Homo sapiens
  6c1z-assembly1_A  TM=5.508E-01  e=1.770E-06  Caenorhabditis elegans
  3fa9-assembly2_B  TM=6.322E-01  e=3.354E-05  Homo sapiens

Secondary structure (DSSP, 8-state):
-----------PPPGGGSSEEEEEEEESHHHHHHHTT--HHHHHHHHHS--EEEEEE-SSTTEEEEEEE-SS-EEEEEEEETT--EEEE-TTS-EEEEEEE--SS------PPBTEEEEEEEEETTEEEEEEEEEETTEEEEEEEEE-/-----------PPPGGGSSEEEEEEEESHHHHHHHTT--HHHHHHHHHS--EEEEEE-SSTTEEEEEEE-SS-EEEEEEEETT--EEEE-TTS-EEEEEEE--SS------PPBTEEEEEEEEETTEEEEEEEEEETTEEEEEEEEE-

pLDDT: mean 85.7, std 16.16, range [34.28, 97.94]

InterPro domains:
  IPR000463 Cytosolic fatty-acid binding [PR00178] (17-39)
  IPR000463 Cytosolic fatty-acid binding [PR00178] (127-147)
  IPR012674 Calycin [G3DSA:2.40.128.20] (15-147)
  IPR012674 Calycin [SSF50814] (17-147)
  IPR040094 Fatty acid-binding protein homologue 1/2/3/4 [PTHR22725] (10-147)

Solvent-accessible surface area (backbone atoms only — not comparable to full-atom values): 16260 Å² total; per-residue (Å²): 132,82,76,73,73,74,71,73,76,62,62,67,76,60,72,85,59,54,36,49,26,33,65,69,54,68,41,49,51,67,61,27,39,46,56,74,66,46,38,58,42,59,41,50,54,60,73,66,52,68,50,35,39,35,31,39,81,39,95,49,88,60,24,27,27,39,32,47,40,45,92,87,52,72,39,78,46,73,68,44,40,68,71,44,72,46,79,44,67,47,77,47,72,43,77,26,40,35,35,35,37,80,39,57,68,68,71,76,63,78,70,46,56,76,59,27,43,39,36,29,40,27,54,57,95,87,37,65,28,45,35,39,34,34,24,44,84,90,31,51,22,39,37,33,21,28,75,111,133,82,76,71,72,73,71,72,75,63,63,66,76,58,71,84,58,53,36,48,26,34,66,70,53,68,42,48,50,68,58,28,39,47,56,74,66,48,38,58,44,58,42,51,56,60,72,65,52,67,50,34,37,33,30,38,81,39,94,47,88,59,26,26,26,39,33,46,39,44,91,86,53,72,40,78,46,74,66,42,39,70,72,45,72,48,81,42,67,47,78,47,72,43,77,26,40,36,36,37,39,81,38,57,67,69,71,77,62,76,70,46,57,75,57,26,43,38,35,29,40,28,54,57,95,87,37,64,27,45,34,40,35,34,24,44,85,90,32,53,23,40,37,35,21,26,75,109

Sequence (296 aa):
MCVLFFILFVVAVPVKFYEKFDLDHSENFDEYLEAKGYGWFTRKLVTSAKFEKESKKSDKPGKFDYSNLTSKKNVHYEGVELGKEFVGEGLYSTKHKVTFDLRHNPIEKEEAKDGTYEYSFINKGGEEFLLVKMEGNGVVRKRFYKRMMCVLFFILFVVAVPVKFYEKFDLDHSENFDEYLEAKGYGWFTRKLVTSAKFEKESKKSDKPGKFDYSNLTSKKNVHYEGVELGKEFVGEGLYSTKHKVTFDLRHNPIEKEEAKDGTYEYSFINKGGEEFLLVKMEGNGVVRKRFYKRM